Protein AF-A0A7V0XUC2-F1 (afdb_monomer_lite)

Sequence (356 aa):
MPTNFHQAAPHEAPPGSNITNFLKTILLMKRNFVLTLLTFFLLLPTSTLAWDDCPFGLIDDPYPGECNRYIDTDQDGICDRSQSAPEDRVATVSDSTIESTDLPAETTDLDPKIVIPDSHTHKDEDEHEHGHAFELNGQQLKQLTIGELAQYWGDIPVECLIHHLQEATGHTDLTTTTSLQTLHDISDLKPSVIKDIAQAIYEEKNGLENANESQAISSPIQTVKPELPTVPDRPKFMNNYNFLTLSLISAVVFLLSKILVYSKTIKPITEKRSWNVLLLVSFAVSAITGLLLGMQRDDVLINKLPANFLWLHAEFSILMAYIGIYHTFWHWKYFACLIKPKNKRNNKANNECQTK

pLDDT: mean 70.35, std 18.82, range [31.5, 95.0]

Structure (mmCIF, N/CA/C/O backbone):
data_AF-A0A7V0XUC2-F1
#
_entry.id   AF-A0A7V0XUC2-F1
#
loop_
_atom_site.group_PDB
_atom_site.id
_atom_site.type_symbol
_atom_site.label_atom_id
_atom_site.label_alt_id
_atom_site.label_comp_id
_atom_site.label_asym_id
_atom_site.label_entity_id
_atom_site.label_seq_id
_atom_site.pdbx_PDB_ins_code
_atom_site.Cartn_x
_atom_site.Cartn_y
_atom_site.Cartn_z
_atom_site.occupancy
_atom_site.B_iso_or_equiv
_atom_site.auth_seq_id
_atom_site.auth_comp_id
_atom_site.auth_asym_id
_atom_site.auth_atom_id
_atom_site.pdbx_PDB_model_num
ATOM 1 N N . MET A 1 1 ? -81.718 -24.891 -9.268 1.00 47.69 1 MET A N 1
ATOM 2 C CA . MET A 1 1 ? -81.400 -23.716 -8.427 1.00 47.69 1 MET A CA 1
ATOM 3 C C . MET A 1 1 ? -79.989 -23.908 -7.894 1.00 47.69 1 MET A C 1
ATOM 5 O O . MET A 1 1 ? -79.768 -24.951 -7.291 1.00 47.69 1 MET A O 1
ATOM 9 N N . PRO A 1 2 ? -79.027 -23.018 -8.185 1.00 55.78 2 PRO A N 1
ATOM 10 C CA . PRO A 1 2 ? -77.647 -23.213 -7.765 1.00 55.78 2 PRO A CA 1
ATOM 11 C C . PRO A 1 2 ? -77.421 -22.645 -6.358 1.00 55.78 2 PRO A C 1
ATOM 13 O O . PRO A 1 2 ? -77.876 -21.550 -6.033 1.00 55.78 2 PRO A O 1
ATOM 16 N N . THR A 1 3 ? -76.713 -23.401 -5.526 1.00 52.03 3 THR A N 1
ATOM 17 C CA . THR A 1 3 ? -76.202 -22.981 -4.218 1.00 52.03 3 THR A CA 1
ATOM 18 C C . THR A 1 3 ? -74.817 -22.363 -4.393 1.00 52.03 3 THR A C 1
ATOM 20 O O . THR A 1 3 ? -73.876 -23.047 -4.791 1.00 52.03 3 THR A O 1
ATOM 23 N N . ASN A 1 4 ? -74.709 -21.065 -4.107 1.00 52.31 4 ASN A N 1
ATOM 24 C CA . ASN A 1 4 ? -73.456 -20.312 -4.079 1.00 52.31 4 ASN A CA 1
ATOM 25 C C . ASN A 1 4 ? -72.590 -20.745 -2.885 1.00 52.31 4 ASN A C 1
ATOM 27 O O . ASN A 1 4 ? -72.997 -20.586 -1.735 1.00 52.31 4 ASN A O 1
ATOM 31 N N . PHE A 1 5 ? -71.381 -21.234 -3.162 1.00 53.91 5 PHE A N 1
ATOM 32 C CA . PHE A 1 5 ? -70.295 -21.334 -2.189 1.00 53.91 5 PHE A CA 1
ATOM 33 C C . PHE A 1 5 ? -69.541 -19.999 -2.160 1.00 53.91 5 PHE A C 1
ATOM 35 O O . PHE A 1 5 ? -68.944 -19.593 -3.155 1.00 53.91 5 PHE A O 1
ATOM 42 N N . HIS A 1 6 ? -69.568 -19.304 -1.022 1.00 54.75 6 HIS A N 1
ATOM 43 C CA . HIS A 1 6 ? -68.667 -18.184 -0.765 1.00 54.75 6 HIS A CA 1
ATOM 44 C C . HIS A 1 6 ? -67.295 -18.716 -0.338 1.00 54.75 6 HIS A C 1
ATOM 46 O O . HIS A 1 6 ? -67.143 -19.313 0.725 1.00 54.75 6 HIS A O 1
ATOM 52 N N . GLN A 1 7 ? -66.306 -18.487 -1.201 1.00 58.22 7 GLN A N 1
ATOM 53 C CA . GLN A 1 7 ? -64.887 -18.708 -0.955 1.00 58.22 7 GLN A CA 1
ATOM 54 C C . GLN A 1 7 ? -64.386 -17.650 0.046 1.00 58.22 7 GLN A C 1
ATOM 56 O O . GLN A 1 7 ? -64.402 -16.456 -0.252 1.00 58.22 7 GLN A O 1
ATOM 61 N N . ALA A 1 8 ? -63.949 -18.075 1.232 1.00 56.19 8 ALA A N 1
ATOM 62 C CA . ALA A 1 8 ? -63.252 -17.209 2.180 1.00 56.19 8 ALA A CA 1
ATOM 63 C C . ALA A 1 8 ? -61.828 -16.919 1.671 1.00 56.19 8 ALA A C 1
ATOM 65 O O . ALA A 1 8 ? -61.089 -17.840 1.319 1.00 56.19 8 ALA A O 1
ATOM 66 N N . ALA A 1 9 ? -61.459 -15.638 1.616 1.00 63.72 9 ALA A N 1
ATOM 67 C CA . ALA A 1 9 ? -60.125 -15.184 1.233 1.00 63.72 9 ALA A CA 1
ATOM 68 C C . ALA A 1 9 ? -59.067 -15.577 2.289 1.00 63.72 9 ALA A C 1
ATOM 70 O O . ALA A 1 9 ? -59.381 -15.608 3.483 1.00 63.72 9 ALA A O 1
ATOM 71 N N . PRO A 1 10 ? -57.815 -15.868 1.885 1.00 60.41 10 PRO A N 1
ATOM 72 C CA . PRO A 1 10 ? -56.759 -16.241 2.814 1.00 60.41 10 PRO A CA 1
ATOM 73 C C . PRO A 1 10 ? -56.238 -15.012 3.570 1.00 60.41 10 PRO A C 1
ATOM 75 O O . PRO A 1 10 ? -55.929 -13.977 2.985 1.00 60.41 10 PRO A O 1
ATOM 78 N N . HIS A 1 11 ? -56.138 -15.158 4.889 1.00 59.41 11 HIS A N 1
ATOM 79 C CA . HIS A 1 11 ? -55.553 -14.194 5.815 1.00 59.41 11 HIS A CA 1
ATOM 80 C C . HIS A 1 11 ? -54.082 -13.914 5.456 1.00 59.41 11 HIS A C 1
ATOM 82 O O . HIS A 1 11 ? -53.242 -14.813 5.524 1.00 59.41 11 HIS A O 1
ATOM 88 N N . GLU A 1 12 ? -53.764 -12.664 5.116 1.00 60.91 12 GLU A N 1
ATOM 89 C CA . GLU A 1 12 ? -52.387 -12.190 4.974 1.00 60.91 12 GLU A CA 1
ATOM 90 C C . GLU A 1 12 ? -51.651 -12.265 6.322 1.00 60.91 12 GLU A C 1
ATOM 92 O O . GLU A 1 12 ? -52.158 -11.845 7.367 1.00 60.91 12 GLU A O 1
ATOM 97 N N . ALA A 1 13 ? -50.447 -12.840 6.303 1.00 61.78 13 ALA A N 1
ATOM 98 C CA . ALA A 1 13 ? -49.592 -12.972 7.475 1.00 61.78 13 ALA A CA 1
ATOM 99 C C . ALA A 1 13 ? -48.981 -11.611 7.880 1.00 61.78 13 ALA A C 1
ATOM 101 O O . ALA A 1 13 ? -48.607 -10.821 7.012 1.00 61.78 13 ALA A O 1
ATOM 102 N N . PRO A 1 14 ? -48.826 -11.329 9.188 1.00 63.22 14 PRO A N 1
ATOM 103 C CA . PRO A 1 14 ? -48.389 -10.019 9.661 1.00 63.22 14 PRO A CA 1
ATOM 104 C C . PRO A 1 14 ? -46.889 -9.741 9.405 1.00 63.22 14 PRO A C 1
ATOM 106 O O . PRO A 1 14 ? -46.068 -10.664 9.433 1.00 63.22 14 PRO A O 1
ATOM 109 N N . PRO A 1 15 ? -46.492 -8.458 9.263 1.00 58.91 15 PRO A N 1
ATOM 110 C CA . PRO A 1 15 ? -45.149 -7.997 8.869 1.00 58.91 15 PRO A CA 1
ATOM 111 C C . PRO A 1 15 ? -44.072 -8.104 9.977 1.00 58.91 15 PRO A C 1
ATOM 113 O O . PRO A 1 15 ? -43.201 -7.247 10.111 1.00 58.91 15 PRO A O 1
ATOM 116 N N . GLY A 1 16 ? -44.105 -9.159 10.797 1.00 57.00 16 GLY A N 1
ATOM 117 C CA . GLY A 1 16 ? -43.178 -9.367 11.922 1.00 57.00 16 GLY A CA 1
ATOM 118 C C . GLY A 1 16 ? -41.880 -10.118 11.585 1.00 57.00 16 GLY A C 1
ATOM 119 O O . GLY A 1 16 ? -40.980 -10.196 12.423 1.00 57.00 16 GLY A O 1
ATOM 120 N N . SER A 1 17 ? -41.745 -10.684 10.381 1.00 60.44 17 SER A N 1
ATOM 121 C CA . SER A 1 17 ? -40.636 -11.594 10.043 1.00 60.44 17 SER A CA 1
ATOM 122 C C . SER A 1 17 ? -39.285 -10.885 9.854 1.00 60.44 17 SER A C 1
ATOM 124 O O . SER A 1 17 ? -38.255 -11.415 10.276 1.00 60.44 17 SER A O 1
ATOM 126 N N . ASN A 1 18 ? -39.265 -9.655 9.328 1.00 63.34 18 ASN A N 1
ATOM 127 C CA . ASN A 1 18 ? -38.019 -8.926 9.046 1.00 63.34 18 ASN A CA 1
ATOM 128 C C . ASN A 1 18 ? -37.246 -8.507 10.309 1.00 63.34 18 ASN A C 1
ATOM 130 O O . ASN A 1 18 ? -36.016 -8.550 10.329 1.00 63.34 18 ASN A O 1
ATOM 134 N N . ILE A 1 19 ? -37.945 -8.175 11.397 1.00 71.62 19 ILE A N 1
ATOM 135 C CA . ILE A 1 19 ? -37.313 -7.702 12.641 1.00 71.62 19 ILE A CA 1
ATOM 136 C C . ILE A 1 19 ? -36.599 -8.853 13.366 1.00 71.62 19 ILE A C 1
ATOM 138 O O . ILE A 1 19 ? -35.504 -8.680 13.902 1.00 71.62 19 ILE A O 1
ATOM 142 N N . THR A 1 20 ? -37.182 -10.054 13.349 1.00 73.44 20 THR A N 1
ATOM 143 C CA . THR A 1 20 ? -36.592 -11.234 14.005 1.00 73.44 20 THR A CA 1
ATOM 144 C C . THR A 1 20 ? -35.343 -11.742 13.284 1.00 73.44 20 THR A C 1
ATOM 146 O O . THR A 1 20 ? -34.378 -12.140 13.942 1.00 73.44 20 THR A O 1
ATOM 149 N N . ASN A 1 21 ? -35.319 -11.655 11.950 1.00 71.31 21 ASN A N 1
ATOM 150 C CA . ASN A 1 21 ? -34.139 -11.959 11.147 1.00 71.31 21 ASN A CA 1
ATOM 151 C C . ASN A 1 21 ? -33.034 -10.930 11.400 1.00 71.31 21 ASN A C 1
ATOM 153 O O . ASN A 1 21 ? -31.914 -11.323 11.703 1.00 71.31 21 ASN A O 1
ATOM 157 N N . PHE A 1 22 ? -33.362 -9.635 11.422 1.00 67.62 22 PHE A N 1
ATOM 158 C CA . PHE A 1 22 ? -32.413 -8.568 11.751 1.00 67.62 22 PHE A CA 1
ATOM 159 C C . PHE A 1 22 ? -31.795 -8.730 13.156 1.00 67.62 22 PHE A C 1
ATOM 161 O O . PHE A 1 22 ? -30.576 -8.653 13.319 1.00 67.62 22 PHE A O 1
ATOM 168 N N . LEU A 1 23 ? -32.607 -9.059 14.168 1.00 65.94 23 LEU A N 1
ATOM 169 C CA . LEU A 1 23 ? -32.141 -9.332 15.536 1.00 65.94 23 LEU A CA 1
ATOM 170 C C . LEU A 1 23 ? -31.263 -10.590 15.635 1.00 65.94 23 LEU A C 1
ATOM 172 O O . LEU A 1 23 ? -30.272 -10.585 16.370 1.00 65.94 23 LEU A O 1
ATOM 176 N N . LYS A 1 24 ? -31.580 -11.660 14.890 1.00 68.88 24 LYS A N 1
ATOM 177 C CA . LYS A 1 24 ? -30.725 -12.857 14.795 1.00 68.88 24 LYS A CA 1
ATOM 178 C C . LYS A 1 24 ? -29.380 -12.541 14.146 1.00 68.88 24 LYS A C 1
ATOM 180 O O . LYS A 1 24 ? -28.360 -13.005 14.653 1.00 68.88 24 LYS A O 1
ATOM 185 N N . THR A 1 25 ? -29.355 -11.729 13.090 1.00 64.06 25 THR A N 1
ATOM 186 C CA . THR A 1 25 ? -28.111 -11.297 12.434 1.00 64.06 25 THR A CA 1
ATOM 187 C C . THR A 1 25 ? -27.241 -10.481 13.391 1.00 64.06 25 THR A C 1
ATOM 189 O O . THR A 1 25 ? -26.048 -10.749 13.514 1.00 64.06 25 THR A O 1
ATOM 192 N N . ILE A 1 26 ? -27.841 -9.575 14.170 1.00 58.56 26 ILE A N 1
ATOM 193 C CA . ILE A 1 26 ? -27.143 -8.800 15.210 1.00 58.56 26 ILE A CA 1
ATOM 194 C C . ILE A 1 26 ? -26.585 -9.710 16.324 1.00 58.56 26 ILE A C 1
ATOM 196 O O . ILE A 1 26 ? -25.455 -9.528 16.783 1.00 58.56 26 ILE A O 1
ATOM 200 N N . LEU A 1 27 ? -27.339 -10.729 16.751 1.00 59.09 27 LEU A N 1
ATOM 201 C CA . LEU A 1 27 ? -26.892 -11.704 17.756 1.00 59.09 27 LEU A CA 1
ATOM 202 C C . LEU A 1 27 ? -25.762 -12.615 17.250 1.00 59.09 27 LEU A C 1
ATOM 204 O O . LEU A 1 27 ? -24.851 -12.938 18.016 1.00 59.09 27 LEU A O 1
ATOM 208 N N . LEU A 1 28 ? -25.784 -12.998 15.971 1.00 59.34 28 LEU A N 1
ATOM 209 C CA . LEU A 1 28 ? -24.703 -13.750 15.325 1.00 59.34 28 LEU A CA 1
ATOM 210 C C . LEU A 1 28 ? -23.443 -12.888 15.153 1.00 59.34 28 LEU A C 1
ATOM 212 O O . LEU A 1 28 ? -22.343 -13.352 15.470 1.00 59.34 28 LEU A O 1
ATOM 216 N N . MET A 1 29 ? -23.604 -11.612 14.779 1.00 59.84 29 MET A N 1
ATOM 217 C CA . MET A 1 29 ? -22.518 -10.625 14.738 1.00 59.84 29 MET A CA 1
ATOM 218 C C . MET A 1 29 ? -21.859 -10.439 16.107 1.00 59.84 29 MET A C 1
ATOM 220 O O . MET A 1 29 ? -20.648 -10.292 16.178 1.00 59.84 29 MET A O 1
ATOM 224 N N . LYS A 1 30 ? -22.597 -10.522 17.220 1.00 62.75 30 LYS A N 1
ATOM 225 C CA . LYS A 1 30 ? -22.015 -10.414 18.571 1.00 62.75 30 LYS A CA 1
ATOM 226 C C . LYS A 1 30 ? -21.029 -11.542 18.903 1.00 62.75 30 LYS A C 1
ATOM 228 O O . LYS A 1 30 ? -20.051 -11.299 19.609 1.00 62.75 30 LYS A O 1
ATOM 233 N N . ARG A 1 31 ? -21.289 -12.769 18.434 1.00 64.06 31 ARG A N 1
ATOM 234 C CA . ARG A 1 31 ? -20.438 -13.942 18.714 1.00 64.06 31 ARG A CA 1
ATOM 235 C C . ARG A 1 31 ? -19.218 -14.002 17.796 1.00 64.06 31 ARG A C 1
ATOM 237 O O . ARG A 1 31 ? -18.149 -14.396 18.250 1.00 64.06 31 ARG A O 1
ATOM 244 N N . ASN A 1 32 ? -19.371 -13.544 16.554 1.00 67.00 32 ASN A N 1
ATOM 245 C CA . ASN A 1 32 ? -18.355 -13.668 15.510 1.00 67.00 32 ASN A CA 1
ATOM 246 C C . ASN A 1 32 ? -17.824 -12.315 15.009 1.00 67.00 32 ASN A C 1
ATOM 248 O O . ASN A 1 32 ? -17.199 -12.282 13.962 1.00 67.00 32 ASN A O 1
ATOM 252 N N . PHE A 1 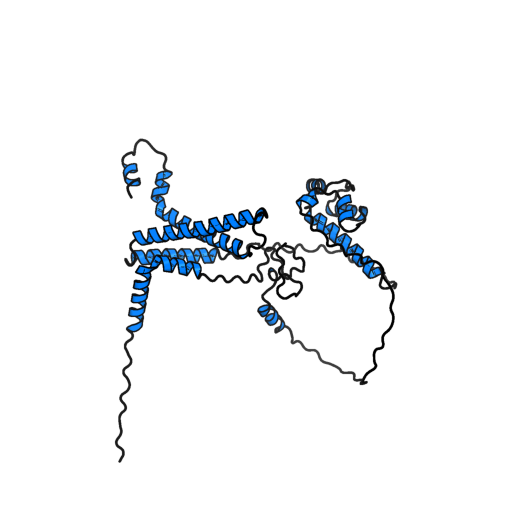33 ? -18.017 -11.216 15.747 1.00 71.56 33 PHE A N 1
ATOM 253 C CA . PHE A 1 33 ? -17.693 -9.846 15.311 1.00 71.56 33 PHE A CA 1
ATOM 254 C C . PHE A 1 33 ? -16.298 -9.700 14.686 1.00 71.56 33 PHE A C 1
ATOM 256 O O . PHE A 1 33 ? -16.148 -9.098 13.628 1.00 71.56 33 PHE A O 1
ATOM 263 N N . VAL A 1 34 ? -15.288 -10.304 15.321 1.00 67.19 34 VAL A N 1
ATOM 264 C CA . VAL A 1 34 ? -13.898 -10.314 14.835 1.00 67.19 34 VAL A CA 1
ATOM 265 C C . VAL A 1 34 ? -13.785 -11.041 13.497 1.00 67.19 34 VAL A C 1
ATOM 267 O O . VAL A 1 34 ? -13.147 -10.544 12.577 1.00 67.19 34 VAL A O 1
ATOM 270 N N . LEU A 1 35 ? -14.428 -12.205 13.383 1.00 65.81 35 LEU A N 1
ATOM 271 C CA . LEU A 1 35 ? -14.426 -13.009 12.168 1.00 65.81 35 LEU A CA 1
ATOM 272 C C . LEU A 1 35 ? -15.196 -12.302 11.049 1.00 65.81 35 LEU A C 1
ATOM 274 O O . LEU A 1 35 ? -14.733 -12.304 9.923 1.00 65.81 35 LEU A O 1
ATOM 278 N N . THR A 1 36 ? -16.312 -11.638 11.362 1.00 71.38 36 THR A N 1
ATOM 279 C CA . THR A 1 36 ? -17.112 -10.874 10.396 1.00 71.38 36 THR A CA 1
ATOM 280 C C . THR A 1 36 ? -16.352 -9.667 9.845 1.00 71.38 36 THR A C 1
ATOM 282 O O . THR A 1 36 ? -16.398 -9.431 8.642 1.00 71.38 36 THR A O 1
ATOM 285 N N . LEU A 1 37 ? -15.618 -8.930 10.690 1.00 70.44 37 LEU A N 1
ATOM 286 C CA . LEU A 1 37 ? -14.731 -7.850 10.241 1.00 70.44 37 LEU A CA 1
ATOM 287 C C . LEU A 1 37 ? -13.611 -8.380 9.343 1.00 70.44 37 LEU A C 1
ATOM 289 O O . LEU A 1 37 ? -13.363 -7.817 8.283 1.00 70.44 37 LEU A O 1
ATOM 293 N N . LEU A 1 38 ? -12.974 -9.482 9.745 1.00 68.50 38 LEU A N 1
ATOM 294 C CA . LEU A 1 38 ? -11.908 -10.113 8.972 1.00 68.50 38 LEU A CA 1
ATOM 295 C C . LEU A 1 38 ? -12.412 -10.598 7.603 1.00 68.50 38 LEU A C 1
ATOM 297 O O . LEU A 1 38 ? -11.781 -10.330 6.588 1.00 68.50 38 LEU A O 1
ATOM 301 N N . THR A 1 39 ? -13.568 -11.266 7.556 1.00 66.25 39 THR A N 1
ATOM 302 C CA . THR A 1 39 ? -14.164 -11.736 6.299 1.00 66.25 39 THR A CA 1
ATOM 303 C C . THR A 1 39 ? -14.640 -10.584 5.426 1.00 66.25 39 THR A C 1
ATOM 305 O O . THR A 1 39 ? -14.486 -10.662 4.220 1.00 66.25 39 THR A O 1
ATOM 308 N N . PHE A 1 40 ? -15.182 -9.506 6.003 1.00 71.00 40 PHE A N 1
ATOM 309 C CA . PHE A 1 40 ? -15.593 -8.325 5.237 1.00 71.00 40 PHE A CA 1
ATOM 310 C C . PHE A 1 40 ? -14.400 -7.661 4.540 1.00 71.00 40 PHE A C 1
ATOM 312 O O . PHE A 1 40 ? -14.518 -7.269 3.388 1.00 71.00 40 PHE A O 1
ATOM 319 N N . PHE A 1 41 ? -13.242 -7.605 5.205 1.00 65.38 41 PHE A N 1
ATOM 320 C CA . PHE A 1 41 ? -12.002 -7.106 4.606 1.00 65.38 41 PHE A CA 1
ATOM 321 C C . PHE A 1 41 ? -11.415 -8.041 3.540 1.00 65.38 41 PHE A C 1
ATOM 323 O O . PHE A 1 41 ? -10.873 -7.556 2.558 1.00 65.38 41 PHE A O 1
ATOM 330 N N . LEU A 1 42 ? -11.545 -9.362 3.704 1.00 64.56 42 LEU A N 1
ATOM 331 C CA . LEU A 1 42 ? -11.096 -10.353 2.712 1.00 64.56 42 LEU A CA 1
ATOM 332 C C . LEU A 1 42 ? -12.038 -10.484 1.502 1.00 64.56 42 LEU A C 1
ATOM 334 O O . LEU A 1 42 ? -11.636 -11.025 0.479 1.00 64.56 42 LEU A O 1
ATOM 338 N N . LEU A 1 43 ? -13.287 -10.032 1.637 1.00 60.28 43 LEU A N 1
ATOM 339 C CA . LEU A 1 43 ? -14.315 -10.042 0.592 1.00 60.28 43 LEU A CA 1
ATOM 340 C C . LEU A 1 43 ? -14.454 -8.687 -0.114 1.00 60.28 43 LEU A C 1
ATOM 342 O O . LEU A 1 43 ? -15.367 -8.527 -0.927 1.00 60.28 43 LEU A O 1
ATOM 346 N N . LEU A 1 44 ? -13.593 -7.707 0.192 1.00 60.09 44 LEU A N 1
ATOM 347 C CA . LEU A 1 44 ? -13.490 -6.517 -0.648 1.00 60.09 44 LEU A CA 1
ATOM 348 C C . LEU A 1 44 ? -13.138 -6.987 -2.067 1.00 60.09 44 LEU A C 1
ATOM 350 O O . LEU A 1 44 ? -12.259 -7.839 -2.211 1.00 60.09 44 LEU A O 1
ATOM 354 N N . PRO A 1 45 ? -13.867 -6.524 -3.097 1.00 51.06 45 PRO A N 1
ATOM 355 C CA . PRO A 1 45 ? -13.713 -7.045 -4.444 1.00 51.06 45 PRO A CA 1
ATOM 356 C C . PRO A 1 45 ? -12.265 -6.865 -4.904 1.00 51.06 45 PRO A C 1
ATOM 358 O O . PRO A 1 45 ? -11.794 -5.747 -5.088 1.00 51.06 45 PRO A O 1
ATOM 361 N N . THR A 1 46 ? -11.575 -7.985 -5.118 1.00 53.16 46 THR A N 1
ATOM 362 C CA . THR A 1 46 ? -10.296 -8.065 -5.833 1.00 53.16 46 THR A CA 1
ATOM 363 C C . THR A 1 46 ? -10.565 -7.917 -7.331 1.00 53.16 46 THR A C 1
ATOM 365 O O . THR A 1 46 ? -10.276 -8.810 -8.124 1.00 53.16 46 THR A O 1
ATOM 368 N N . SER A 1 47 ? -11.250 -6.851 -7.733 1.00 47.88 47 SER A N 1
ATOM 369 C CA . SER A 1 47 ? -11.522 -6.574 -9.138 1.00 47.88 47 SER A CA 1
ATOM 370 C C . SER A 1 47 ? -10.396 -5.708 -9.676 1.00 47.88 47 SER A C 1
ATOM 372 O O . SER A 1 47 ? -10.515 -4.488 -9.715 1.00 47.88 47 SER A O 1
ATOM 374 N N . THR A 1 48 ? -9.295 -6.349 -10.055 1.00 47.34 48 THR A N 1
ATOM 375 C CA . THR A 1 48 ? -8.309 -5.753 -10.959 1.00 47.34 48 THR A CA 1
ATOM 376 C C . THR A 1 48 ? -7.917 -6.814 -11.980 1.00 47.34 48 THR A C 1
ATOM 378 O O . THR A 1 48 ? -6.934 -7.536 -11.810 1.00 47.34 48 THR A O 1
ATOM 381 N N . LEU A 1 49 ? -8.728 -6.950 -13.026 1.00 50.09 49 LEU A N 1
ATOM 382 C CA . LEU A 1 49 ? -8.176 -7.324 -14.321 1.00 50.09 49 LEU A CA 1
ATOM 383 C C . LEU A 1 49 ? -7.502 -6.042 -14.815 1.00 50.09 49 LEU A C 1
ATOM 385 O O . LEU A 1 49 ? -8.180 -5.031 -14.962 1.00 50.09 49 LEU A O 1
ATOM 389 N N . ALA A 1 50 ? -6.174 -6.046 -14.897 1.00 56.91 50 ALA A N 1
ATOM 390 C CA . ALA A 1 50 ? -5.377 -4.840 -15.120 1.00 56.91 50 ALA A CA 1
ATOM 391 C C . ALA A 1 50 ? -5.307 -4.490 -16.617 1.00 56.91 50 ALA A C 1
ATOM 393 O O . ALA A 1 50 ? -4.219 -4.496 -17.192 1.00 56.91 50 ALA A O 1
ATOM 394 N N . TRP A 1 51 ? -6.475 -4.246 -17.211 1.00 65.31 51 TRP A N 1
ATOM 395 C CA . TRP A 1 51 ? -6.654 -3.528 -18.475 1.00 65.31 51 TRP A CA 1
ATOM 396 C C . TRP A 1 51 ? -6.649 -2.023 -18.168 1.00 65.31 51 TRP A C 1
ATOM 398 O O . TRP A 1 51 ? -6.992 -1.637 -17.048 1.00 65.31 51 TRP A O 1
ATOM 408 N N . ASP A 1 52 ? -6.217 -1.186 -19.109 1.00 73.69 52 ASP A N 1
ATOM 409 C CA . ASP A 1 52 ? -6.103 0.278 -18.948 1.00 73.69 52 ASP A CA 1
ATOM 410 C C . ASP A 1 52 ? -5.263 0.743 -17.731 1.00 73.69 52 ASP A C 1
ATOM 412 O O . ASP A 1 52 ? -5.392 1.863 -17.234 1.00 73.69 52 ASP A O 1
ATOM 416 N N . ASP A 1 53 ? -4.368 -0.118 -17.242 1.00 75.19 53 ASP A N 1
ATOM 417 C CA . ASP A 1 53 ? -3.558 0.080 -16.034 1.00 75.19 53 ASP A CA 1
ATOM 418 C C . ASP A 1 53 ? -2.057 0.228 -16.355 1.00 75.19 53 ASP A C 1
ATOM 420 O O . ASP A 1 53 ? -1.182 -0.065 -15.518 1.00 75.19 53 ASP A O 1
ATOM 424 N N . CYS A 1 54 ? -1.739 0.659 -17.582 1.00 80.06 54 CYS A N 1
ATOM 425 C CA . CYS A 1 54 ? -0.372 0.854 -18.039 1.00 80.06 54 CYS A CA 1
ATOM 426 C C . CYS A 1 54 ? 0.333 1.798 -17.064 1.00 80.06 54 CYS A C 1
ATOM 428 O O . CYS A 1 54 ? -0.069 2.956 -16.916 1.00 80.06 54 CYS A O 1
ATOM 430 N N . PRO A 1 55 ? 1.407 1.340 -16.392 1.00 68.12 55 PRO A N 1
ATOM 431 C CA . PRO A 1 55 ? 2.085 2.166 -15.416 1.00 68.12 55 PRO A CA 1
ATOM 432 C C . PRO A 1 55 ? 2.673 3.404 -16.068 1.00 68.12 55 PRO A C 1
ATOM 434 O O . PRO A 1 55 ? 2.906 4.340 -15.330 1.00 68.12 55 PRO A O 1
ATOM 437 N N . PHE A 1 56 ? 2.893 3.408 -17.389 1.00 76.62 56 PHE A N 1
ATOM 438 C CA . PHE A 1 56 ? 3.407 4.544 -18.144 1.00 76.62 56 PHE A CA 1
ATOM 439 C C . PHE A 1 56 ? 2.321 5.460 -18.728 1.00 76.62 56 PHE A C 1
ATOM 441 O O . PHE A 1 56 ? 2.642 6.502 -19.295 1.00 76.62 56 PHE A O 1
ATOM 448 N N . GLY A 1 57 ? 1.042 5.103 -18.558 1.00 76.00 57 GLY A N 1
ATOM 449 C CA . GLY A 1 57 ? -0.086 5.824 -19.152 1.00 76.00 57 GLY A CA 1
ATOM 450 C C . GLY A 1 57 ? -0.107 5.770 -20.681 1.00 76.00 57 GLY A C 1
ATOM 451 O O . GLY A 1 57 ? -0.692 6.650 -21.305 1.00 76.00 57 GLY A O 1
ATOM 452 N N . LEU A 1 58 ? 0.570 4.783 -21.268 1.00 81.69 58 LEU A N 1
ATOM 453 C CA . LEU A 1 58 ? 0.587 4.550 -22.707 1.00 81.69 58 LEU A CA 1
ATOM 454 C C . LEU A 1 58 ? -0.705 3.853 -23.117 1.00 81.69 58 LEU A C 1
ATOM 456 O O . LEU A 1 58 ? -1.205 3.004 -22.376 1.00 81.69 58 LEU A O 1
ATOM 460 N N . ILE A 1 59 ? -1.207 4.231 -24.287 1.00 87.25 59 ILE A N 1
ATOM 461 C CA . ILE A 1 59 ? -2.339 3.600 -24.958 1.00 87.25 59 ILE A CA 1
ATOM 462 C C . ILE A 1 59 ? -1.762 2.866 -26.159 1.00 87.25 59 ILE A C 1
ATOM 464 O O . ILE A 1 59 ? -0.938 3.441 -26.869 1.00 87.25 59 ILE A O 1
ATOM 468 N N . ASP A 1 60 ? -2.185 1.623 -26.343 1.00 89.19 60 ASP A N 1
ATOM 469 C CA . ASP A 1 60 ? -1.719 0.745 -27.410 1.00 89.19 60 ASP A CA 1
ATOM 470 C C . ASP A 1 60 ? -0.179 0.626 -27.505 1.00 89.19 60 ASP A C 1
ATOM 472 O O . ASP A 1 60 ? 0.410 0.809 -28.566 1.00 89.19 60 ASP A O 1
ATOM 476 N N . ASP A 1 61 ? 0.483 0.342 -26.377 1.00 89.25 61 ASP A N 1
ATOM 477 C CA . ASP A 1 61 ? 1.939 0.165 -26.255 1.00 89.25 61 ASP A CA 1
ATOM 478 C C . ASP A 1 61 ? 2.391 -1.104 -27.012 1.00 89.25 61 ASP A C 1
ATOM 480 O O . ASP A 1 61 ? 2.105 -2.218 -26.546 1.00 89.25 61 ASP A O 1
ATOM 484 N N . PRO A 1 62 ? 3.047 -0.975 -28.182 1.00 89.62 62 PRO A N 1
ATOM 485 C CA . PRO A 1 62 ? 3.374 -2.111 -29.034 1.00 89.62 62 PRO A CA 1
ATOM 486 C C . PRO A 1 62 ? 4.532 -2.924 -28.458 1.00 89.62 62 PRO A C 1
ATOM 488 O O . PRO A 1 62 ? 5.352 -2.410 -27.699 1.00 89.62 62 PRO A O 1
ATOM 491 N N . TYR A 1 63 ? 4.643 -4.196 -28.848 1.00 77.50 63 TYR A N 1
ATOM 492 C CA . TYR A 1 63 ? 5.800 -5.028 -28.500 1.00 77.50 63 TYR A CA 1
ATOM 493 C C . TYR A 1 63 ? 7.128 -4.310 -28.831 1.00 77.50 63 TYR A C 1
ATOM 495 O O . TYR A 1 63 ? 7.266 -3.790 -29.941 1.00 77.50 63 TYR A O 1
ATOM 503 N N . PRO A 1 64 ? 8.135 -4.303 -27.932 1.00 82.31 64 PRO A N 1
ATOM 504 C CA . PRO A 1 64 ? 8.248 -5.057 -26.673 1.00 82.31 64 PRO A CA 1
ATOM 505 C C . PRO A 1 64 ? 7.654 -4.361 -25.434 1.00 82.31 64 PRO A C 1
ATOM 507 O O . PRO A 1 64 ? 7.838 -4.848 -24.318 1.00 82.31 64 PRO A O 1
ATOM 510 N N . GLY A 1 65 ? 6.958 -3.242 -25.619 1.00 77.44 65 GLY A N 1
ATOM 511 C CA . GLY A 1 65 ? 6.469 -2.355 -24.574 1.00 77.44 65 GLY A CA 1
ATOM 512 C C . GLY A 1 65 ? 7.559 -1.450 -24.001 1.00 77.44 65 GLY A C 1
ATOM 513 O O . GLY A 1 65 ? 8.722 -1.833 -23.874 1.00 77.44 65 GLY A O 1
ATOM 514 N N . GLU A 1 66 ? 7.174 -0.259 -23.550 1.00 79.75 66 GLU A N 1
ATOM 515 C CA . GLU A 1 66 ? 8.075 0.687 -22.860 1.00 79.75 66 GLU A CA 1
ATOM 516 C C . GLU A 1 66 ? 8.480 0.215 -21.451 1.00 79.75 66 GLU A C 1
ATOM 518 O O . GLU A 1 66 ? 9.281 0.837 -20.744 1.00 79.75 66 GLU A O 1
ATOM 523 N N . CYS A 1 67 ? 7.900 -0.896 -20.993 1.00 75.56 67 CYS A N 1
ATOM 524 C CA . CYS A 1 67 ? 8.207 -1.484 -19.706 1.00 75.56 67 CYS A CA 1
ATOM 525 C C . CYS A 1 67 ? 8.417 -2.987 -19.790 1.00 75.56 67 CYS A C 1
ATOM 527 O O . CYS A 1 67 ? 7.723 -3.688 -20.515 1.00 75.56 67 CYS A O 1
ATOM 529 N N . ASN A 1 68 ? 9.272 -3.512 -18.909 1.00 74.06 68 ASN A N 1
ATOM 530 C CA . ASN A 1 68 ? 9.555 -4.949 -18.781 1.00 74.06 68 ASN A CA 1
ATOM 531 C C . ASN A 1 68 ? 8.362 -5.758 -18.210 1.00 74.06 68 ASN A C 1
ATOM 533 O O . ASN A 1 68 ? 8.551 -6.758 -17.517 1.00 74.06 68 ASN A O 1
ATOM 537 N N . ARG A 1 69 ? 7.128 -5.279 -18.387 1.00 74.38 69 ARG A N 1
ATOM 538 C CA . ARG A 1 69 ? 5.874 -5.916 -17.968 1.00 74.38 69 ARG A CA 1
ATOM 539 C C . ARG A 1 69 ? 4.902 -6.060 -19.139 1.00 74.38 69 ARG A C 1
ATOM 541 O O . ARG A 1 69 ? 3.695 -6.069 -18.897 1.00 74.38 69 ARG A O 1
ATOM 548 N N . TYR A 1 70 ? 5.421 -6.135 -20.361 1.00 81.88 70 TYR A N 1
ATOM 549 C CA . TYR A 1 70 ? 4.631 -6.453 -21.539 1.00 81.88 70 TYR A CA 1
ATOM 550 C C . TYR A 1 70 ? 3.948 -7.812 -21.359 1.00 81.88 70 TYR A C 1
ATOM 552 O O . TYR A 1 70 ? 4.586 -8.809 -21.009 1.00 81.88 70 TYR A O 1
ATOM 560 N N . ILE A 1 71 ? 2.633 -7.815 -21.527 1.00 81.94 71 ILE A N 1
ATOM 561 C CA . ILE A 1 71 ? 1.773 -8.994 -21.507 1.00 81.94 71 ILE A CA 1
ATOM 562 C C . ILE A 1 71 ? 0.791 -8.767 -22.648 1.00 81.94 71 ILE A C 1
ATOM 564 O O . ILE A 1 71 ? 0.174 -7.710 -22.682 1.00 81.94 71 ILE A O 1
ATOM 568 N N . ASP A 1 72 ? 0.697 -9.728 -23.552 1.00 86.50 72 ASP A N 1
ATOM 569 C CA . ASP A 1 72 ? -0.198 -9.720 -24.708 1.00 86.50 72 ASP A CA 1
ATOM 570 C C . ASP A 1 72 ? -0.935 -11.064 -24.689 1.00 86.50 72 ASP A C 1
ATOM 572 O O . ASP A 1 72 ? -0.394 -12.109 -25.075 1.00 86.50 72 ASP A O 1
ATOM 576 N N . THR A 1 73 ? -2.105 -11.075 -24.046 1.00 82.88 73 THR A N 1
ATOM 577 C CA . THR A 1 73 ? -2.864 -12.306 -23.783 1.00 82.88 73 THR A CA 1
ATOM 578 C C . THR A 1 73 ? -3.598 -12.776 -25.034 1.00 82.88 73 THR A C 1
ATOM 580 O O . THR A 1 73 ? -3.808 -13.983 -25.203 1.00 82.88 73 THR A O 1
ATOM 583 N N . ASP A 1 74 ? -3.989 -11.854 -25.908 1.00 83.94 74 ASP A N 1
ATOM 584 C CA . ASP A 1 74 ? -4.763 -12.116 -27.119 1.00 83.94 74 ASP A CA 1
ATOM 585 C C . ASP A 1 74 ? -3.966 -12.024 -28.429 1.00 83.94 74 ASP A C 1
ATOM 587 O O . ASP A 1 74 ? -4.521 -12.317 -29.489 1.00 83.94 74 ASP A O 1
ATOM 591 N N . GLN A 1 75 ? -2.653 -11.801 -28.335 1.00 87.31 75 GLN A N 1
ATOM 592 C CA . GLN A 1 75 ? -1.667 -11.849 -29.421 1.00 87.31 75 GLN A CA 1
ATOM 593 C C . GLN A 1 75 ? -1.903 -10.795 -30.506 1.00 87.31 75 GLN A C 1
ATOM 595 O O . GLN A 1 75 ? -1.668 -11.060 -31.689 1.00 87.31 75 GLN A O 1
ATOM 600 N N . ASP A 1 76 ? -2.389 -9.614 -30.122 1.00 88.19 76 ASP A N 1
ATOM 601 C CA . ASP A 1 76 ? -2.626 -8.508 -31.054 1.00 88.19 76 ASP A CA 1
ATOM 602 C C . ASP A 1 76 ? -1.381 -7.621 -31.267 1.00 88.19 76 ASP A C 1
ATOM 604 O O . ASP A 1 76 ? -1.400 -6.708 -32.097 1.00 88.19 76 ASP A O 1
ATOM 608 N N . GLY A 1 77 ? -0.270 -7.936 -30.590 1.00 86.62 77 GLY A N 1
ATOM 609 C CA . GLY A 1 77 ? 0.989 -7.201 -30.678 1.00 86.62 77 GLY A CA 1
ATOM 610 C C . GLY A 1 77 ? 1.039 -5.974 -29.772 1.00 86.62 77 GLY A C 1
ATOM 611 O O . GLY A 1 77 ? 2.046 -5.257 -29.778 1.00 86.62 77 GLY A O 1
ATOM 612 N N . ILE A 1 78 ? 0.018 -5.759 -28.942 1.00 89.69 78 ILE A N 1
ATOM 613 C CA . ILE A 1 78 ? -0.116 -4.631 -28.032 1.00 89.69 78 ILE A CA 1
ATOM 614 C C . ILE A 1 78 ? -0.154 -5.124 -26.579 1.00 89.69 78 ILE A C 1
ATOM 616 O O . ILE A 1 78 ? -0.610 -6.212 -26.254 1.00 89.69 78 ILE A O 1
ATOM 620 N N . CYS A 1 79 ? 0.385 -4.328 -25.660 1.00 90.19 79 CYS A N 1
ATOM 621 C CA . CYS A 1 79 ? 0.356 -4.658 -24.242 1.00 90.19 79 CYS A CA 1
ATOM 622 C C . CYS A 1 79 ? -1.080 -4.571 -23.693 1.00 90.19 79 CYS A C 1
ATOM 624 O O . CYS A 1 79 ? -1.648 -3.475 -23.654 1.00 90.19 79 CYS A O 1
ATOM 626 N N . ASP A 1 80 ? -1.603 -5.660 -23.118 1.00 88.25 80 ASP A N 1
ATOM 627 C CA . ASP A 1 80 ? -2.919 -5.754 -22.456 1.00 88.25 80 ASP A CA 1
ATOM 628 C C . ASP A 1 80 ? -3.158 -4.601 -21.468 1.00 88.25 80 ASP A C 1
ATOM 630 O O . ASP A 1 80 ? -4.270 -4.126 -21.256 1.00 88.25 80 ASP A O 1
ATOM 634 N N . ARG A 1 81 ? -2.090 -4.127 -20.817 1.00 84.75 81 ARG A N 1
ATOM 635 C CA . ARG A 1 81 ? -2.177 -3.078 -19.790 1.00 84.75 81 ARG A CA 1
ATOM 636 C C . ARG A 1 81 ? -2.416 -1.694 -20.393 1.00 84.75 81 ARG A C 1
ATOM 638 O O . ARG A 1 81 ? -2.831 -0.797 -19.671 1.00 84.75 81 ARG A O 1
ATOM 645 N N . SER A 1 82 ? -2.100 -1.507 -21.670 1.00 89.75 82 SER A N 1
ATOM 646 C CA . SER A 1 82 ? -2.288 -0.261 -22.426 1.00 89.75 82 SER A CA 1
ATOM 647 C C . SER A 1 82 ? -3.601 -0.222 -23.208 1.00 89.75 82 SER A C 1
ATOM 649 O O . SER A 1 82 ? -3.865 0.750 -23.912 1.00 89.75 82 SER A O 1
ATOM 651 N N . GLN A 1 83 ? -4.409 -1.273 -23.080 1.00 86.81 83 GLN A N 1
ATOM 652 C CA . GLN A 1 83 ? -5.662 -1.436 -23.792 1.00 86.81 83 GLN A CA 1
ATOM 653 C C . GLN A 1 83 ? -6.827 -1.669 -22.841 1.00 86.81 83 GLN A C 1
ATOM 655 O O . GLN A 1 83 ? -6.666 -2.188 -21.733 1.00 86.81 83 GLN A O 1
ATOM 660 N N . SER A 1 84 ? -8.019 -1.364 -23.347 1.00 84.94 84 SER A N 1
ATOM 661 C CA . SER A 1 84 ? -9.275 -1.808 -22.752 1.00 84.94 84 SER A CA 1
ATOM 662 C C . SER A 1 84 ? -9.473 -3.301 -22.992 1.00 84.94 84 SER A C 1
ATOM 664 O O . SER A 1 84 ? -8.886 -3.877 -23.912 1.00 84.94 84 SER A O 1
ATOM 666 N N . ALA A 1 85 ? -10.301 -3.936 -22.161 1.00 80.19 85 ALA A N 1
ATOM 667 C CA . ALA A 1 85 ? -10.567 -5.363 -22.271 1.00 80.19 85 ALA A CA 1
ATOM 668 C C . ALA A 1 85 ? -11.127 -5.729 -23.665 1.00 80.19 85 ALA A C 1
ATOM 670 O O . ALA A 1 85 ? -11.867 -4.932 -24.253 1.00 80.19 85 ALA A O 1
ATOM 671 N N . PRO A 1 86 ? -10.828 -6.929 -24.202 1.00 80.81 86 PRO A N 1
ATOM 672 C CA . PRO A 1 86 ? -11.239 -7.333 -25.545 1.00 80.81 86 PRO A CA 1
ATOM 673 C C . PRO A 1 86 ? -12.741 -7.187 -25.797 1.00 80.81 86 PRO A C 1
ATOM 675 O O . PRO A 1 86 ? -13.159 -6.779 -26.881 1.00 80.81 86 PRO A O 1
ATOM 678 N N . GLU A 1 87 ? -13.560 -7.464 -24.782 1.00 77.19 87 GLU A N 1
ATOM 679 C CA . GLU A 1 87 ? -15.011 -7.284 -24.813 1.00 77.19 87 GLU A CA 1
ATOM 680 C C . GLU A 1 87 ? -15.466 -5.828 -25.032 1.00 77.19 87 GLU A C 1
ATOM 682 O O . GLU A 1 87 ? -16.480 -5.604 -25.698 1.00 77.19 87 GLU A O 1
ATOM 687 N N . ASP A 1 88 ? -14.715 -4.845 -24.534 1.00 78.06 88 ASP A N 1
ATOM 688 C CA . ASP A 1 88 ? -15.056 -3.421 -24.616 1.00 78.06 88 ASP A CA 1
ATOM 689 C C . ASP A 1 88 ? -14.572 -2.790 -25.934 1.00 78.06 88 ASP A C 1
ATOM 691 O O . ASP A 1 88 ? -15.195 -1.860 -26.462 1.00 78.06 88 ASP A O 1
ATOM 695 N N . ARG A 1 89 ? -13.513 -3.344 -26.542 1.00 78.38 89 ARG A N 1
ATOM 696 C CA . ARG A 1 89 ? -12.989 -2.888 -27.844 1.00 78.38 89 ARG A CA 1
ATOM 697 C C . ARG A 1 89 ? -13.988 -3.110 -28.981 1.00 78.38 89 ARG A C 1
ATOM 699 O O . ARG A 1 89 ? -14.161 -2.244 -29.838 1.00 78.38 89 ARG A O 1
ATOM 706 N N . VAL A 1 90 ? -14.716 -4.229 -28.955 1.00 66.69 90 VAL A N 1
ATOM 707 C CA . VAL A 1 90 ? -15.717 -4.578 -29.983 1.00 66.69 90 VAL A CA 1
ATOM 708 C C . VAL A 1 90 ? -16.934 -3.644 -29.941 1.00 66.69 90 VAL A C 1
ATOM 710 O O . VAL A 1 90 ? -17.524 -3.344 -30.981 1.00 66.69 90 VAL A O 1
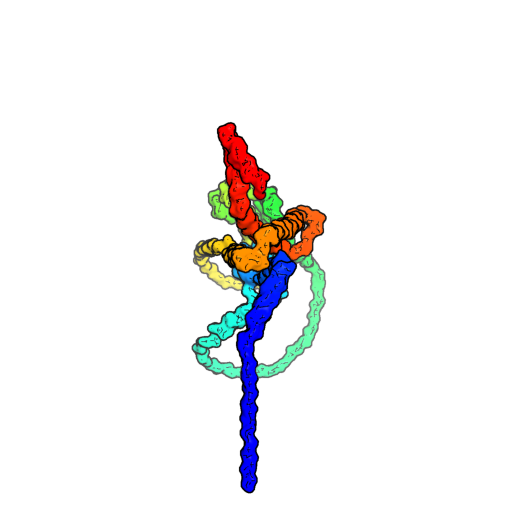ATOM 713 N N . ALA A 1 91 ? -17.294 -3.120 -28.765 1.00 59.72 91 ALA A N 1
ATOM 714 C CA . ALA A 1 91 ? -18.423 -2.200 -28.631 1.00 59.72 91 ALA A CA 1
ATOM 715 C C . ALA A 1 91 ? -18.183 -0.866 -29.366 1.00 59.72 91 ALA A C 1
ATOM 717 O O . ALA A 1 91 ? -19.119 -0.305 -29.937 1.00 59.72 91 ALA A O 1
ATOM 718 N N . THR A 1 92 ? -16.930 -0.408 -29.440 1.00 53.44 92 THR A N 1
ATOM 719 C CA . THR A 1 92 ? -16.556 0.887 -30.039 1.00 53.44 92 THR A CA 1
ATOM 720 C C . THR A 1 92 ? -16.597 0.882 -31.574 1.00 53.44 92 THR A C 1
ATOM 722 O O . THR A 1 92 ? -16.772 1.928 -32.195 1.00 53.44 92 THR A O 1
ATOM 725 N N . VAL A 1 93 ? -16.538 -0.291 -32.213 1.00 54.19 93 VAL A N 1
ATOM 726 C CA . VAL A 1 93 ? -16.619 -0.418 -33.684 1.00 54.19 93 VAL A CA 1
ATOM 727 C C . VAL A 1 93 ? -18.072 -0.344 -34.193 1.00 54.19 93 VAL A C 1
ATOM 729 O O . VAL A 1 93 ? -18.316 -0.151 -35.381 1.00 54.19 93 VAL A O 1
ATOM 732 N N . SER A 1 94 ? -19.065 -0.435 -33.302 1.00 44.66 94 SER A N 1
ATOM 733 C CA . SER A 1 94 ? -20.486 -0.501 -33.684 1.00 44.66 94 SER A CA 1
ATOM 734 C C . SER A 1 94 ? -21.152 0.863 -33.926 1.00 44.66 94 SER A C 1
ATOM 736 O O . SER A 1 94 ? -22.287 0.887 -34.397 1.00 44.66 94 SER A O 1
ATOM 738 N N . ASP A 1 95 ? -20.492 1.981 -33.597 1.00 44.94 95 ASP A N 1
ATOM 739 C CA . ASP A 1 95 ? -21.102 3.330 -33.592 1.00 44.94 95 ASP A CA 1
ATOM 740 C C . ASP A 1 95 ? -20.501 4.297 -34.635 1.00 44.94 95 ASP A C 1
ATOM 742 O O . ASP A 1 95 ? -20.813 5.484 -34.662 1.00 44.94 95 ASP A O 1
ATOM 746 N N . SER A 1 96 ? -19.650 3.807 -35.543 1.00 43.41 96 SER A N 1
ATOM 747 C CA . SER A 1 96 ? -19.018 4.628 -36.590 1.00 43.41 96 SER A CA 1
ATOM 748 C C . SER A 1 96 ? -19.119 4.012 -37.987 1.00 43.41 96 SER A C 1
ATOM 750 O O . SER A 1 96 ? -18.183 4.037 -38.782 1.00 43.41 96 SER A O 1
ATOM 752 N N . THR A 1 97 ? -20.283 3.471 -38.347 1.00 44.19 97 THR A N 1
ATOM 753 C CA . THR A 1 97 ? -20.580 3.149 -39.752 1.00 44.19 97 THR A CA 1
ATOM 754 C C . THR A 1 97 ? -22.044 3.408 -40.074 1.00 44.19 97 THR A C 1
ATOM 756 O O . THR A 1 97 ? -22.809 2.457 -40.103 1.00 44.19 97 THR A O 1
ATOM 759 N N . ILE A 1 98 ? -22.417 4.672 -40.335 1.00 43.38 98 ILE A N 1
ATOM 760 C CA . ILE A 1 98 ? -23.325 5.081 -41.430 1.00 43.38 98 ILE A CA 1
ATOM 761 C C . ILE A 1 98 ? -23.042 6.560 -41.773 1.00 43.38 98 ILE A C 1
ATOM 763 O O . ILE A 1 98 ? -23.582 7.455 -41.132 1.00 43.38 98 ILE A O 1
ATOM 767 N N . GLU A 1 99 ? -22.284 6.831 -42.837 1.00 38.59 99 GLU A N 1
ATOM 768 C CA . GLU A 1 99 ? -22.658 7.908 -43.763 1.00 38.59 99 GLU A CA 1
ATOM 769 C C . GLU A 1 99 ? -22.358 7.464 -45.196 1.00 38.59 99 GLU A C 1
ATOM 771 O O . GLU A 1 99 ? -21.245 7.093 -45.564 1.00 38.59 99 GLU A O 1
ATOM 776 N N . SER A 1 100 ? -23.441 7.403 -45.957 1.00 54.66 100 SER A N 1
ATOM 777 C CA . SER A 1 100 ? -23.575 6.884 -47.306 1.00 54.66 100 SER A CA 1
ATOM 778 C C . SER A 1 100 ? -22.918 7.792 -48.342 1.00 54.66 100 SER A C 1
ATOM 780 O O . SER A 1 100 ? -23.079 9.008 -48.277 1.00 54.66 100 SER A O 1
ATOM 782 N N . THR A 1 101 ? -22.351 7.227 -49.410 1.00 33.06 101 THR A N 1
ATOM 783 C CA . THR A 1 101 ? -22.558 7.800 -50.751 1.00 33.06 101 THR A CA 1
ATOM 784 C C . THR A 1 101 ? -22.523 6.715 -51.828 1.00 33.06 101 THR A C 1
ATOM 786 O O . THR A 1 101 ? -21.665 5.837 -51.840 1.00 33.06 101 THR A O 1
ATOM 789 N N . ASP A 1 102 ? -23.529 6.796 -52.690 1.00 43.50 102 ASP A N 1
ATOM 790 C CA . ASP A 1 102 ? -23.922 5.903 -53.773 1.00 43.50 102 ASP A CA 1
ATOM 791 C C . ASP A 1 102 ? -22.935 5.830 -54.965 1.00 43.50 102 ASP A C 1
ATOM 793 O O . ASP A 1 102 ? -22.448 6.865 -55.403 1.00 43.50 102 ASP A O 1
ATOM 797 N N . LEU A 1 103 ? -22.744 4.600 -55.495 1.00 47.66 103 LEU A N 1
ATOM 798 C CA . LEU A 1 103 ? -22.765 4.111 -56.909 1.00 47.66 103 LEU A CA 1
ATOM 799 C C . LEU A 1 103 ? -22.069 4.921 -58.054 1.00 47.66 103 LEU A C 1
ATOM 801 O O . LEU A 1 103 ? -22.054 6.144 -58.018 1.00 47.66 103 LEU A O 1
ATOM 805 N N . PRO A 1 104 ? -21.600 4.285 -59.167 1.00 47.72 104 PRO A N 1
ATOM 806 C CA . PRO A 1 104 ? -22.227 3.121 -59.799 1.00 47.72 104 PRO A CA 1
ATOM 807 C C . PRO A 1 104 ? -21.311 1.992 -60.306 1.00 47.72 104 PRO A C 1
ATOM 809 O O . PRO A 1 104 ? -20.092 2.083 -60.389 1.00 47.72 104 PRO A O 1
ATOM 812 N N . ALA A 1 105 ? -22.009 0.911 -60.646 1.00 35.97 105 ALA A N 1
ATOM 813 C CA . ALA A 1 105 ? -21.554 -0.352 -61.192 1.00 35.97 105 ALA A CA 1
ATOM 814 C C . ALA A 1 105 ? -20.831 -0.251 -62.545 1.00 35.97 105 ALA A C 1
ATOM 816 O O . ALA A 1 105 ? -21.292 0.445 -63.448 1.00 35.97 105 ALA A O 1
ATOM 817 N N . GLU A 1 106 ? -19.818 -1.099 -62.720 1.00 37.19 106 GLU A N 1
ATOM 818 C CA . GLU A 1 106 ? -19.445 -1.640 -64.024 1.00 37.19 106 GLU A CA 1
ATOM 819 C C . GLU A 1 106 ? -19.160 -3.140 -63.885 1.00 37.19 106 GLU A C 1
ATOM 821 O O . GLU A 1 106 ? -18.423 -3.599 -63.014 1.00 37.19 106 GLU A O 1
ATOM 826 N N . THR A 1 107 ? -19.863 -3.903 -64.712 1.00 42.03 107 THR A N 1
ATOM 827 C CA . THR A 1 107 ? -19.865 -5.360 -64.810 1.00 42.03 107 THR A CA 1
ATOM 828 C C . THR A 1 107 ? -18.819 -5.820 -65.814 1.00 42.03 107 THR A C 1
ATOM 830 O O . THR A 1 107 ? -18.866 -5.344 -66.943 1.00 42.03 107 THR A O 1
ATOM 833 N N . THR A 1 108 ? -18.029 -6.844 -65.493 1.00 35.12 108 THR A N 1
ATOM 834 C CA . THR A 1 108 ? -17.654 -7.884 -66.468 1.00 35.12 108 THR A CA 1
ATOM 835 C C . THR A 1 108 ? -17.269 -9.172 -65.749 1.00 35.12 108 THR A C 1
ATOM 837 O O . THR A 1 108 ? -16.316 -9.200 -64.973 1.00 35.12 108 THR A O 1
ATOM 840 N N . ASP A 1 109 ? -18.027 -10.222 -66.053 1.00 38.53 109 ASP A N 1
ATOM 841 C CA . ASP A 1 109 ? -17.704 -11.629 -65.835 1.00 38.53 109 ASP A CA 1
ATOM 842 C C . ASP A 1 109 ? -16.356 -12.008 -66.471 1.00 38.53 109 ASP A C 1
ATOM 844 O O . ASP A 1 109 ? -16.028 -11.513 -67.549 1.00 38.53 109 ASP A O 1
ATOM 848 N N . LEU A 1 110 ? -15.625 -12.946 -65.857 1.00 37.38 110 LEU A N 1
ATOM 849 C CA . LEU A 1 110 ? -15.240 -14.227 -66.470 1.00 37.38 110 LEU A CA 1
ATOM 850 C C . LEU A 1 110 ? -14.533 -15.133 -65.441 1.00 37.38 110 LEU A C 1
ATOM 852 O O . LEU A 1 110 ? -13.740 -14.700 -64.612 1.00 37.38 110 LEU A O 1
ATOM 856 N N . ASP A 1 111 ? -14.897 -16.405 -65.530 1.00 42.62 111 ASP A N 1
ATOM 857 C CA . ASP A 1 111 ? -14.692 -17.519 -64.600 1.00 42.62 111 ASP A CA 1
ATOM 858 C C . ASP A 1 111 ? -13.386 -18.312 -64.969 1.00 42.62 111 ASP A C 1
ATOM 860 O O . ASP A 1 111 ? -12.570 -17.800 -65.736 1.00 42.62 111 ASP A O 1
ATOM 864 N N . PRO A 1 112 ? -13.092 -19.535 -64.472 1.00 54.88 112 PRO A N 1
ATOM 865 C CA . PRO A 1 112 ? -11.998 -19.785 -63.530 1.00 54.88 112 PRO A CA 1
ATOM 866 C C . PRO A 1 112 ? -10.908 -20.772 -64.029 1.00 54.88 112 PRO A C 1
ATOM 868 O O . PRO A 1 112 ? -11.028 -21.388 -65.086 1.00 54.88 112 PRO A O 1
ATOM 871 N N . LYS A 1 113 ? -9.936 -21.044 -63.131 1.00 35.03 113 LYS A N 1
ATOM 872 C CA . LYS A 1 113 ? -9.097 -22.268 -63.020 1.00 35.03 113 LYS A CA 1
ATOM 873 C C . LYS A 1 113 ? -7.818 -22.316 -63.871 1.00 35.03 113 LYS A C 1
ATOM 875 O O . LYS A 1 113 ? -7.888 -22.130 -65.073 1.00 35.03 113 LYS A O 1
ATOM 880 N N . ILE A 1 114 ? -6.691 -22.675 -63.227 1.00 31.81 114 ILE A N 1
ATOM 881 C CA . ILE A 1 114 ? -5.546 -23.525 -63.674 1.00 31.81 114 ILE A CA 1
ATOM 882 C C . ILE A 1 114 ? -4.417 -23.331 -62.625 1.00 31.81 114 ILE A C 1
ATOM 884 O O . ILE A 1 114 ? -3.941 -22.222 -62.442 1.00 31.81 114 ILE A O 1
ATOM 888 N N . VAL A 1 115 ? -4.225 -24.262 -61.679 1.00 33.25 115 VAL A N 1
ATOM 889 C CA . VAL A 1 115 ? -3.293 -25.421 -61.689 1.00 33.25 115 VAL A CA 1
ATOM 890 C C . VAL A 1 115 ? -1.816 -25.032 -61.476 1.00 33.25 115 VAL A C 1
ATOM 892 O O . VAL A 1 115 ? -1.193 -24.412 -62.328 1.00 33.25 115 VAL A O 1
ATOM 895 N N . ILE A 1 116 ? -1.284 -25.479 -60.331 1.00 39.34 116 ILE A N 1
ATOM 896 C CA . ILE A 1 116 ? 0.141 -25.568 -59.955 1.00 39.34 116 ILE A CA 1
ATOM 897 C C . ILE A 1 116 ? 0.842 -26.603 -60.859 1.00 39.34 116 ILE A C 1
ATOM 899 O O . ILE A 1 116 ? 0.225 -27.618 -61.198 1.00 39.34 116 ILE A O 1
ATOM 903 N N . PRO A 1 117 ? 2.123 -26.401 -61.215 1.00 39.75 117 PRO A N 1
ATOM 904 C CA . PRO A 1 117 ? 3.100 -27.420 -60.824 1.00 39.75 117 PRO A CA 1
ATOM 905 C C . PRO A 1 117 ? 4.438 -26.857 -60.320 1.00 39.75 117 PRO A C 1
ATOM 907 O O . PRO A 1 117 ? 4.873 -25.764 -60.676 1.00 39.75 117 PRO A O 1
ATOM 910 N N . ASP A 1 118 ? 5.056 -27.697 -59.495 1.00 33.59 118 ASP A N 1
ATOM 911 C CA . ASP A 1 118 ? 6.365 -27.609 -58.857 1.00 33.59 118 ASP A CA 1
ATOM 912 C C . ASP A 1 118 ? 7.538 -27.298 -59.798 1.00 33.59 118 ASP A C 1
ATOM 914 O O . ASP A 1 118 ? 7.492 -27.605 -60.989 1.00 33.59 118 ASP A O 1
ATOM 918 N N . SER A 1 119 ? 8.642 -26.833 -59.193 1.00 31.50 119 SER A N 1
ATOM 919 C CA . SER A 1 119 ? 10.024 -27.310 -59.414 1.00 31.50 119 SER A CA 1
ATOM 920 C C . SER A 1 119 ? 11.028 -26.155 -59.426 1.00 31.50 119 SER A C 1
ATOM 922 O O . SER A 1 119 ? 11.107 -25.415 -60.400 1.00 31.50 119 SER A O 1
ATOM 924 N N . HIS A 1 120 ? 11.844 -26.026 -58.377 1.00 34.94 120 HIS A N 1
ATOM 925 C CA . HIS A 1 120 ? 13.282 -26.316 -58.455 1.00 34.94 120 HIS A CA 1
ATOM 926 C C . HIS A 1 120 ? 14.019 -25.941 -57.159 1.00 34.94 120 HIS A C 1
ATOM 928 O O . HIS A 1 120 ? 14.030 -24.809 -56.697 1.00 34.94 120 HIS A O 1
ATOM 934 N N . THR A 1 121 ? 14.682 -26.961 -56.630 1.00 34.56 121 THR A N 1
ATOM 935 C CA . THR A 1 121 ? 15.884 -26.967 -55.790 1.00 34.56 121 THR A CA 1
ATOM 936 C C . THR A 1 121 ? 16.942 -25.916 -56.160 1.00 34.56 121 THR A C 1
ATOM 938 O O . THR A 1 121 ? 17.377 -25.928 -57.311 1.00 34.56 121 THR A O 1
ATOM 941 N N . HIS A 1 122 ? 17.495 -25.179 -55.180 1.00 32.75 122 HIS A N 1
ATOM 942 C CA . HIS A 1 122 ? 18.950 -25.157 -54.926 1.00 32.75 122 HIS A CA 1
ATOM 943 C C . HIS A 1 122 ? 19.374 -24.407 -53.638 1.00 32.75 122 HIS A C 1
ATOM 945 O O . HIS A 1 122 ? 19.048 -23.241 -53.492 1.00 32.75 122 HIS A O 1
ATOM 951 N N . LYS A 1 123 ? 20.180 -25.112 -52.819 1.00 32.19 123 LYS A N 1
ATOM 952 C CA . LYS A 1 123 ? 21.374 -24.702 -52.035 1.00 32.19 123 LYS A CA 1
ATOM 953 C C . LYS A 1 123 ? 21.302 -23.537 -51.034 1.00 32.19 123 LYS A C 1
ATOM 955 O O . LYS A 1 123 ? 21.168 -22.389 -51.425 1.00 32.19 123 LYS A O 1
ATOM 960 N N . ASP A 1 124 ? 21.531 -23.910 -49.771 1.00 39.62 124 ASP A N 1
ATOM 961 C CA . ASP A 1 124 ? 22.650 -23.483 -48.914 1.00 39.62 124 ASP A CA 1
ATOM 962 C C . ASP A 1 124 ? 23.245 -22.094 -49.202 1.00 39.62 124 ASP A C 1
ATOM 964 O O . ASP A 1 124 ? 23.925 -21.933 -50.212 1.00 39.62 124 ASP A O 1
ATOM 968 N N . GLU A 1 125 ? 23.046 -21.147 -48.280 1.00 41.19 125 GLU A N 1
ATOM 969 C CA . GLU A 1 125 ? 24.099 -20.426 -47.534 1.00 41.19 125 GLU A CA 1
ATOM 970 C C . GLU A 1 125 ? 23.468 -19.305 -46.672 1.00 41.19 125 GLU A C 1
ATOM 972 O O . GLU A 1 125 ? 22.589 -18.573 -47.116 1.00 41.19 125 GLU A O 1
ATOM 977 N N . ASP A 1 126 ? 23.933 -19.238 -45.421 1.00 39.47 126 ASP A N 1
ATOM 978 C CA . ASP A 1 126 ? 23.882 -18.115 -44.475 1.00 39.47 126 ASP A CA 1
ATOM 979 C C . ASP A 1 126 ? 22.521 -17.676 -43.895 1.00 39.47 126 ASP A C 1
ATOM 981 O O . ASP A 1 126 ? 21.966 -16.624 -44.210 1.00 39.47 126 ASP A O 1
ATOM 985 N N . GLU A 1 127 ? 22.052 -18.431 -42.892 1.00 35.44 127 GLU A N 1
ATOM 986 C CA . GLU A 1 127 ? 21.221 -17.872 -41.819 1.00 35.44 127 GLU A CA 1
ATOM 987 C C . GLU A 1 127 ? 22.052 -16.831 -41.046 1.00 35.44 127 GLU A C 1
ATOM 989 O O . GLU A 1 127 ? 22.726 -17.136 -40.060 1.00 35.44 127 GLU A O 1
ATOM 994 N N . HIS A 1 128 ? 22.014 -15.577 -41.501 1.00 36.84 128 HIS A N 1
ATOM 995 C CA . HIS A 1 128 ? 22.301 -14.438 -40.642 1.00 36.84 128 HIS A CA 1
ATOM 996 C C . HIS A 1 128 ? 21.203 -14.384 -39.578 1.00 36.84 128 HIS A C 1
ATOM 998 O O . HIS A 1 128 ? 20.121 -13.841 -39.783 1.00 36.84 128 HIS A O 1
ATOM 1004 N N . GLU A 1 129 ? 21.493 -15.018 -38.444 1.00 39.47 129 GLU A N 1
ATOM 1005 C CA . GLU A 1 129 ? 20.759 -14.906 -37.192 1.00 39.47 129 GLU A CA 1
ATOM 1006 C C . GLU A 1 129 ? 20.563 -13.408 -36.901 1.00 39.47 129 GLU A C 1
ATOM 1008 O O . GLU A 1 129 ? 21.505 -12.707 -36.524 1.00 39.47 129 GLU A O 1
ATOM 1013 N N . HIS A 1 130 ? 19.363 -12.884 -37.183 1.00 40.69 130 HIS A N 1
ATOM 1014 C CA . HIS A 1 130 ? 19.010 -11.503 -36.885 1.00 40.69 130 HIS A CA 1
ATOM 1015 C C . HIS A 1 130 ? 19.206 -11.300 -35.389 1.00 40.69 130 HIS A C 1
ATOM 1017 O O . HIS A 1 130 ? 18.456 -11.834 -34.570 1.00 40.69 130 HIS A O 1
ATOM 1023 N N . GLY A 1 131 ? 20.283 -10.584 -35.062 1.00 39.44 131 GLY A N 1
ATOM 1024 C CA . GLY A 1 131 ? 20.761 -10.394 -33.709 1.00 39.44 131 GLY A CA 1
ATOM 1025 C C . GLY A 1 131 ? 19.631 -9.906 -32.824 1.00 39.44 131 GLY A C 1
ATOM 1026 O O . GLY A 1 131 ? 19.191 -8.762 -32.927 1.00 39.44 131 GLY A O 1
ATOM 1027 N N . HIS A 1 132 ? 19.184 -10.785 -31.930 1.00 43.12 132 HIS A N 1
ATOM 1028 C CA . HIS A 1 132 ? 18.518 -10.378 -30.711 1.00 43.12 132 HIS A CA 1
ATOM 1029 C C . HIS A 1 132 ? 19.385 -9.287 -30.079 1.00 43.12 132 HIS A C 1
ATOM 1031 O O . HIS A 1 132 ? 20.486 -9.572 -29.606 1.00 43.12 132 HIS A O 1
ATOM 1037 N N . ALA A 1 133 ? 18.909 -8.040 -30.112 1.00 50.44 133 ALA A N 1
ATOM 1038 C CA . ALA A 1 133 ? 19.504 -6.941 -29.375 1.00 50.44 133 ALA A CA 1
ATOM 1039 C C . ALA A 1 133 ? 19.499 -7.345 -27.899 1.00 50.44 133 ALA A C 1
ATOM 1041 O O . ALA A 1 133 ? 18.475 -7.302 -27.219 1.00 50.44 133 ALA A O 1
ATOM 1042 N N . PHE A 1 134 ? 20.633 -7.854 -27.431 1.00 51.62 134 PHE A N 1
ATOM 1043 C CA . PHE A 1 134 ? 20.802 -8.283 -26.059 1.00 51.62 134 PHE A CA 1
ATOM 1044 C C . PHE A 1 134 ? 20.609 -7.037 -25.183 1.00 51.62 134 PHE A C 1
ATOM 1046 O O . PHE A 1 134 ? 21.254 -6.009 -25.390 1.00 51.62 134 PHE A O 1
ATOM 1053 N N . GLU A 1 135 ? 19.638 -7.076 -24.268 1.00 62.62 135 GLU A N 1
ATOM 1054 C CA . GLU A 1 135 ? 19.274 -5.913 -23.461 1.00 62.62 135 GLU A CA 1
ATOM 1055 C C . GLU A 1 135 ? 20.453 -5.488 -22.575 1.00 62.62 135 GLU A C 1
ATOM 1057 O O . GLU A 1 135 ? 20.755 -6.113 -21.556 1.00 62.62 135 GLU A O 1
ATOM 1062 N N . LEU A 1 136 ? 21.123 -4.392 -22.935 1.00 72.19 136 LEU A N 1
ATOM 1063 C CA . LEU A 1 136 ? 22.076 -3.743 -22.041 1.00 72.19 136 LEU A CA 1
ATOM 1064 C C . LEU A 1 136 ? 21.319 -3.090 -20.884 1.00 72.19 136 LEU A C 1
ATOM 1066 O O . LEU A 1 136 ? 20.510 -2.179 -21.076 1.00 72.19 136 LEU A O 1
ATOM 1070 N N . ASN A 1 137 ? 21.629 -3.508 -19.657 1.00 75.75 137 ASN A N 1
ATOM 1071 C CA . ASN A 1 137 ? 21.157 -2.823 -18.459 1.00 75.75 137 ASN A CA 1
ATOM 1072 C C . ASN A 1 137 ? 21.712 -1.385 -18.450 1.00 75.75 137 ASN A C 1
ATOM 1074 O O . ASN A 1 137 ? 22.867 -1.148 -18.806 1.00 75.75 137 ASN A O 1
ATOM 1078 N N . GLY A 1 138 ? 20.928 -0.412 -17.978 1.00 70.50 138 GLY A N 1
ATOM 1079 C CA . GLY A 1 138 ? 21.335 0.993 -17.884 1.00 70.50 138 GLY A CA 1
ATOM 1080 C C . GLY A 1 138 ? 22.646 1.245 -17.119 1.00 70.50 138 GLY A C 1
ATOM 1081 O O . GLY A 1 138 ? 23.276 2.278 -17.330 1.00 70.50 138 GLY A O 1
ATOM 1082 N N . GLN A 1 139 ? 23.105 0.323 -16.262 1.00 75.25 139 GLN A N 1
ATOM 1083 C CA . GLN A 1 139 ? 24.454 0.404 -15.678 1.00 75.25 139 GLN A CA 1
ATOM 1084 C C . GLN A 1 139 ? 25.578 0.025 -16.651 1.00 75.25 139 GLN A C 1
ATOM 1086 O O . GLN A 1 139 ? 26.641 0.637 -16.599 1.00 75.25 139 GLN A O 1
ATOM 1091 N N . GLN A 1 140 ? 25.346 -0.944 -17.536 1.00 80.69 140 GLN A N 1
ATOM 1092 C CA . GLN A 1 140 ? 26.298 -1.339 -18.579 1.00 80.69 140 GLN A CA 1
ATOM 1093 C C . GLN A 1 140 ? 26.392 -0.249 -19.648 1.00 80.69 140 GLN A C 1
ATOM 1095 O O . GLN A 1 140 ? 27.488 0.106 -20.071 1.00 80.69 140 GLN A O 1
ATOM 1100 N N . LEU A 1 141 ? 25.256 0.371 -19.983 1.00 82.50 141 LEU A N 1
ATOM 1101 C CA . LEU A 1 141 ? 25.193 1.469 -20.944 1.00 82.50 141 LEU A CA 1
ATOM 1102 C C . LEU A 1 141 ? 26.047 2.673 -20.518 1.00 82.50 141 LEU A C 1
ATOM 1104 O O . LEU A 1 141 ? 26.664 3.319 -21.347 1.00 82.50 141 LEU A O 1
ATOM 1108 N N . LYS A 1 142 ? 26.164 2.948 -19.216 1.00 84.00 142 LYS A N 1
ATOM 1109 C CA . LYS A 1 142 ? 27.006 4.045 -18.705 1.00 84.00 142 LYS A CA 1
ATOM 1110 C C . LYS A 1 142 ? 28.505 3.820 -18.890 1.00 84.00 142 LYS A C 1
ATOM 1112 O O . LYS A 1 142 ? 29.261 4.789 -18.880 1.00 84.00 142 LYS A O 1
ATOM 1117 N N . GLN A 1 143 ? 28.930 2.563 -18.989 1.00 87.88 143 GLN A N 1
ATOM 1118 C CA . GLN A 1 143 ? 30.341 2.193 -19.093 1.00 87.88 143 GLN A CA 1
ATOM 1119 C C . GLN A 1 143 ? 30.828 2.141 -20.543 1.00 87.88 143 GLN A C 1
ATOM 1121 O O . GLN A 1 143 ? 32.035 2.143 -20.758 1.00 87.88 143 GLN A O 1
ATOM 1126 N N . LEU A 1 144 ? 29.910 2.127 -21.512 1.00 90.88 144 LEU A N 1
ATOM 1127 C CA . LEU A 1 144 ? 30.233 2.093 -22.932 1.00 90.88 144 LEU A CA 1
ATOM 1128 C C . LEU A 1 144 ? 30.653 3.477 -23.447 1.00 90.88 144 LEU A C 1
ATOM 1130 O O . LEU A 1 144 ? 30.156 4.526 -23.016 1.00 90.88 144 LEU A O 1
ATOM 1134 N N . THR A 1 145 ? 31.581 3.465 -24.393 1.00 94.44 145 THR A N 1
ATOM 1135 C CA . THR A 1 145 ? 31.935 4.617 -25.225 1.00 94.44 145 THR A CA 1
ATOM 1136 C C . THR A 1 145 ? 31.011 4.726 -26.435 1.00 94.44 145 THR A C 1
ATOM 1138 O O . THR A 1 145 ? 30.349 3.760 -26.813 1.00 94.44 145 THR A O 1
ATOM 1141 N N . ILE A 1 146 ? 30.965 5.901 -27.071 1.00 92.06 146 ILE A N 1
ATOM 1142 C CA . ILE A 1 146 ? 30.168 6.114 -28.295 1.00 92.06 146 ILE A CA 1
ATOM 1143 C C . ILE A 1 146 ? 30.572 5.117 -29.398 1.00 92.06 146 ILE A C 1
ATOM 1145 O O . ILE A 1 146 ? 29.709 4.589 -30.095 1.00 92.06 146 ILE A O 1
ATOM 1149 N N . GLY A 1 147 ? 31.870 4.820 -29.535 1.00 90.06 147 GLY A N 1
ATOM 1150 C CA . GLY A 1 147 ? 32.361 3.845 -30.512 1.00 90.06 147 GLY A CA 1
ATOM 1151 C C . GLY A 1 147 ? 31.925 2.410 -30.210 1.00 90.06 147 GLY A C 1
ATOM 1152 O O . GLY A 1 147 ? 31.488 1.702 -31.113 1.00 90.06 147 GLY A O 1
ATOM 1153 N N . GLU A 1 148 ? 31.992 1.988 -28.946 1.00 91.31 148 GLU A N 1
ATOM 1154 C CA . GLU A 1 148 ? 31.534 0.651 -28.540 1.00 91.31 148 GLU A CA 1
ATOM 1155 C C . GLU A 1 148 ? 30.013 0.510 -28.673 1.00 91.31 148 GLU A C 1
ATOM 1157 O O . GLU A 1 148 ? 29.527 -0.550 -29.062 1.00 91.31 148 GLU A O 1
ATOM 1162 N N . LEU A 1 149 ? 29.259 1.583 -28.407 1.00 90.19 149 LEU A N 1
ATOM 1163 C CA . LEU A 1 149 ? 27.811 1.610 -28.601 1.00 90.19 149 LEU A CA 1
ATOM 1164 C C . LEU A 1 149 ? 27.438 1.396 -30.075 1.00 90.19 149 LEU A C 1
ATOM 1166 O O . LEU A 1 149 ? 26.565 0.589 -30.377 1.00 90.19 149 LEU A O 1
ATOM 1170 N N . ALA A 1 150 ? 28.127 2.080 -30.989 1.00 90.44 150 ALA A N 1
ATOM 1171 C CA . ALA A 1 150 ? 27.891 1.955 -32.425 1.00 90.44 150 ALA A CA 1
ATOM 1172 C C . ALA A 1 150 ? 28.181 0.540 -32.960 1.00 90.44 150 ALA A C 1
ATOM 1174 O O . ALA A 1 150 ? 27.440 0.038 -33.804 1.00 90.44 150 ALA A O 1
ATOM 1175 N N . GLN A 1 151 ? 29.222 -0.119 -32.436 1.00 88.62 151 GLN A N 1
ATOM 1176 C CA . GLN A 1 151 ? 29.531 -1.517 -32.760 1.00 88.62 151 GLN A CA 1
ATOM 1177 C C . GLN A 1 151 ? 28.480 -2.481 -32.200 1.00 88.62 151 GLN A C 1
ATOM 1179 O O . GLN A 1 151 ? 28.100 -3.440 -32.866 1.00 88.62 151 GLN A O 1
ATOM 1184 N N . TYR A 1 152 ? 27.985 -2.219 -30.987 1.00 85.88 152 TYR A N 1
ATOM 1185 C CA . TYR A 1 152 ? 27.011 -3.084 -30.322 1.00 85.88 152 TYR A CA 1
ATOM 1186 C C . TYR A 1 152 ? 25.662 -3.149 -31.057 1.00 85.88 152 TYR A C 1
ATOM 1188 O O . TYR A 1 152 ? 25.011 -4.189 -31.054 1.00 85.88 152 TYR A O 1
ATOM 1196 N N . TRP A 1 153 ? 25.259 -2.063 -31.721 1.00 83.00 153 TRP A N 1
ATOM 1197 C CA . TRP A 1 153 ? 23.989 -1.950 -32.448 1.00 83.00 153 TRP A CA 1
ATOM 1198 C C . TRP A 1 153 ? 24.079 -2.327 -33.940 1.00 83.00 153 TRP A C 1
ATOM 1200 O O . TRP A 1 153 ? 23.319 -1.815 -34.749 1.00 83.00 153 TRP A O 1
ATOM 1210 N N . GLY A 1 154 ? 24.986 -3.228 -34.328 1.00 74.88 154 GLY A N 1
ATOM 1211 C CA . GLY A 1 154 ? 25.034 -3.752 -35.702 1.00 74.88 154 GLY A CA 1
ATOM 1212 C C . GLY A 1 154 ? 25.791 -2.859 -36.691 1.00 74.88 154 GLY A C 1
ATOM 1213 O O . GLY A 1 154 ? 25.307 -2.582 -37.790 1.00 74.88 154 GLY A O 1
ATOM 1214 N N . ASP A 1 155 ? 26.989 -2.412 -36.298 1.00 80.31 155 ASP A N 1
ATOM 1215 C CA . ASP A 1 155 ? 27.896 -1.604 -37.127 1.00 80.31 155 ASP A CA 1
ATOM 1216 C C . ASP A 1 155 ? 27.235 -0.331 -37.681 1.00 80.31 155 ASP A C 1
ATOM 1218 O O . ASP A 1 155 ? 27.204 -0.056 -38.892 1.00 80.31 155 ASP A O 1
ATOM 1222 N N . ILE A 1 156 ? 26.692 0.483 -36.774 1.00 88.81 156 ILE A N 1
ATOM 1223 C CA . ILE A 1 156 ? 26.303 1.853 -37.109 1.00 88.81 156 ILE A CA 1
ATOM 1224 C C . ILE A 1 156 ? 27.585 2.639 -37.446 1.00 88.81 156 ILE A C 1
ATOM 1226 O O . ILE A 1 156 ? 28.551 2.576 -36.680 1.00 88.81 156 ILE A O 1
ATOM 1230 N N . PRO A 1 157 ? 27.625 3.421 -38.543 1.00 90.44 157 PRO A N 1
ATOM 1231 C CA . PRO A 1 157 ? 28.734 4.335 -38.798 1.00 90.44 157 PRO A CA 1
ATOM 1232 C C . PRO A 1 157 ? 28.897 5.302 -37.622 1.00 90.44 157 PRO A C 1
ATOM 1234 O O . PRO A 1 157 ? 27.997 6.092 -37.322 1.00 90.44 157 PRO A O 1
ATOM 1237 N N . VAL A 1 158 ? 30.039 5.234 -36.938 1.00 91.88 158 VAL A N 1
ATOM 1238 C CA . VAL A 1 158 ? 30.269 5.972 -35.687 1.00 91.88 158 VAL A CA 1
ATOM 1239 C C . VAL A 1 158 ? 30.153 7.482 -35.910 1.00 91.88 158 VAL A C 1
ATOM 1241 O O . VAL A 1 158 ? 29.686 8.213 -35.041 1.00 91.88 158 VAL A O 1
ATOM 1244 N N . GLU A 1 159 ? 30.510 7.949 -37.103 1.00 91.69 159 GLU A N 1
ATOM 1245 C CA . GLU A 1 159 ? 30.391 9.340 -37.531 1.00 91.69 159 GLU A CA 1
ATOM 1246 C C . GLU A 1 159 ? 28.929 9.807 -37.582 1.00 91.69 159 GLU A C 1
ATOM 1248 O O . GLU A 1 159 ? 28.637 10.939 -37.201 1.00 91.69 159 GLU A O 1
ATOM 1253 N N . CYS A 1 160 ? 28.005 8.933 -37.998 1.00 90.12 160 CYS A N 1
ATOM 1254 C CA . CYS A 1 160 ? 26.574 9.236 -38.054 1.00 90.12 160 CYS A CA 1
ATOM 1255 C C . CYS A 1 160 ? 25.988 9.380 -36.645 1.00 90.12 160 CYS A C 1
ATOM 1257 O O . CYS A 1 160 ? 25.257 10.331 -36.358 1.00 90.12 160 CYS A O 1
ATOM 1259 N N . LEU A 1 161 ? 26.375 8.475 -35.743 1.00 92.00 161 LEU A N 1
ATOM 1260 C CA . LEU A 1 161 ? 25.969 8.531 -34.343 1.00 92.00 161 LEU A CA 1
ATOM 1261 C C . LEU A 1 161 ? 26.530 9.777 -33.647 1.00 92.00 161 LEU A C 1
ATOM 1263 O O . LEU A 1 161 ? 25.800 10.471 -32.943 1.00 92.00 161 LEU A O 1
ATOM 1267 N N . ILE A 1 162 ? 27.807 10.100 -33.876 1.00 92.69 162 ILE A N 1
ATOM 1268 C CA . ILE A 1 162 ? 28.419 11.321 -33.343 1.00 92.69 162 ILE A CA 1
ATOM 1269 C C . ILE A 1 162 ? 27.667 12.551 -33.848 1.00 92.69 162 ILE A C 1
ATOM 1271 O O . ILE A 1 162 ? 27.314 13.389 -33.028 1.00 92.69 162 ILE A O 1
ATOM 1275 N N . HIS A 1 163 ? 27.361 12.648 -35.144 1.00 92.69 163 HIS A N 1
ATOM 1276 C CA . HIS A 1 163 ? 26.635 13.794 -35.698 1.00 92.69 163 HIS A CA 1
ATOM 1277 C C . HIS A 1 163 ? 25.276 14.013 -35.012 1.00 92.69 163 HIS A C 1
ATOM 1279 O O . HIS A 1 163 ? 24.991 15.120 -34.557 1.00 92.69 163 HIS A O 1
ATOM 1285 N N . HIS A 1 164 ? 24.471 12.958 -34.856 1.00 90.56 164 HIS A N 1
ATOM 1286 C CA . HIS A 1 164 ? 23.173 13.049 -34.177 1.00 90.56 164 HIS A CA 1
ATOM 1287 C C . HIS A 1 164 ? 23.308 13.435 -32.701 1.00 90.56 164 HIS A C 1
ATOM 1289 O O . HIS A 1 164 ? 22.514 14.219 -32.183 1.00 90.56 164 HIS A O 1
ATOM 1295 N N . LEU A 1 165 ? 24.339 12.936 -32.017 1.00 90.94 165 LEU A N 1
ATOM 1296 C CA . LEU A 1 165 ? 24.612 13.325 -30.635 1.00 90.94 165 LEU A CA 1
ATOM 1297 C C . LEU A 1 165 ? 25.089 14.778 -30.530 1.00 90.94 165 LEU A C 1
ATOM 1299 O O . LEU A 1 165 ? 24.702 15.477 -29.595 1.00 90.94 165 LEU A O 1
ATOM 1303 N N . GLN A 1 166 ? 25.891 15.265 -31.476 1.00 92.19 166 GLN A N 1
ATOM 1304 C CA . GLN A 1 166 ? 26.314 16.666 -31.527 1.00 92.19 166 GLN A CA 1
ATOM 1305 C C . GLN A 1 166 ? 25.121 17.594 -31.787 1.00 92.19 166 GLN A C 1
ATOM 1307 O O . GLN A 1 166 ? 25.012 18.637 -31.146 1.00 92.19 166 GLN A O 1
ATOM 1312 N N . GLU A 1 167 ? 24.201 17.200 -32.669 1.00 90.31 167 GLU A N 1
ATOM 1313 C CA . GLU A 1 167 ? 22.968 17.941 -32.946 1.00 90.31 167 GLU A CA 1
ATOM 1314 C C . GLU A 1 167 ? 22.032 17.967 -31.729 1.00 90.31 167 GLU A C 1
ATOM 1316 O O . GLU A 1 167 ? 21.552 19.033 -31.343 1.00 90.31 167 GLU A O 1
ATOM 1321 N N . ALA A 1 168 ? 21.839 16.823 -31.065 1.00 86.75 168 ALA A N 1
ATOM 1322 C CA . ALA A 1 168 ? 20.982 16.713 -29.885 1.00 86.75 168 ALA A CA 1
ATOM 1323 C C . ALA A 1 168 ? 21.542 17.452 -28.656 1.00 86.75 168 ALA A C 1
ATOM 1325 O O . ALA A 1 168 ? 20.776 17.955 -27.834 1.00 86.75 168 ALA A O 1
ATOM 1326 N N . THR A 1 169 ? 22.869 17.512 -28.509 1.00 88.25 169 THR A N 1
ATOM 1327 C CA . THR A 1 169 ? 23.524 18.088 -27.319 1.00 88.25 169 THR A CA 1
ATOM 1328 C C . THR A 1 169 ? 24.077 19.497 -27.528 1.00 88.25 169 THR A C 1
ATOM 1330 O O . THR A 1 169 ? 24.371 20.185 -26.553 1.00 88.25 169 THR A O 1
ATOM 1333 N N . GLY A 1 170 ? 24.248 19.943 -28.775 1.00 87.88 170 GLY A N 1
ATOM 1334 C CA . GLY A 1 170 ? 24.886 21.218 -29.115 1.00 87.88 170 GLY A CA 1
ATOM 1335 C C . GLY A 1 170 ? 26.406 21.259 -28.890 1.00 87.88 170 GLY A C 1
ATOM 1336 O O . GLY A 1 170 ? 27.004 22.332 -28.995 1.00 87.88 170 GLY A O 1
ATOM 1337 N N . HIS A 1 171 ? 27.048 20.127 -28.577 1.00 87.88 171 HIS A N 1
ATOM 1338 C CA . HIS A 1 171 ? 28.491 20.034 -28.335 1.00 87.88 171 HIS A CA 1
ATOM 1339 C C . HIS A 1 171 ? 29.225 19.466 -29.549 1.00 87.88 171 HIS A C 1
ATOM 1341 O O . HIS A 1 171 ? 28.913 18.372 -29.992 1.00 87.88 171 HIS A O 1
ATOM 1347 N N . THR A 1 172 ? 30.255 20.154 -30.046 1.00 87.00 172 THR A N 1
ATOM 1348 C CA . THR A 1 172 ? 31.024 19.737 -31.238 1.00 87.00 172 THR A CA 1
ATOM 1349 C C . THR A 1 172 ? 32.204 18.810 -30.941 1.00 87.00 172 THR A C 1
ATOM 1351 O O . THR A 1 172 ? 32.779 18.235 -31.860 1.00 87.00 172 THR A O 1
ATOM 1354 N N . ASP A 1 173 ? 32.563 18.628 -29.670 1.00 86.81 173 ASP A N 1
ATOM 1355 C CA . ASP A 1 173 ? 33.835 18.002 -29.275 1.00 86.81 173 ASP A CA 1
ATOM 1356 C C . ASP A 1 173 ? 33.682 16.517 -28.891 1.00 86.81 173 ASP A C 1
ATOM 1358 O O . ASP A 1 173 ? 34.480 15.956 -28.137 1.00 86.81 173 ASP A O 1
ATOM 1362 N N . LEU A 1 174 ? 32.630 15.861 -29.387 1.00 89.50 174 LEU A N 1
ATOM 1363 C CA . LEU A 1 174 ? 32.390 14.438 -29.148 1.00 89.50 174 LEU A CA 1
ATOM 1364 C C . LEU A 1 174 ? 33.333 13.576 -29.994 1.00 89.50 174 LEU A C 1
ATOM 1366 O O . LEU A 1 174 ? 33.463 13.769 -31.200 1.00 89.50 174 LEU A O 1
ATOM 1370 N N . THR A 1 175 ? 33.979 12.599 -29.355 1.00 92.12 175 THR A N 1
ATOM 1371 C CA . THR A 1 175 ? 34.864 11.630 -30.013 1.00 92.12 175 THR A CA 1
ATOM 1372 C C . THR A 1 175 ? 34.380 10.207 -29.747 1.00 92.12 175 THR A C 1
ATOM 1374 O O . THR A 1 175 ? 33.608 9.967 -28.819 1.00 92.12 175 THR A O 1
ATOM 1377 N N . THR A 1 176 ? 34.872 9.239 -30.520 1.00 89.06 176 THR A N 1
ATOM 1378 C CA . THR A 1 176 ? 34.523 7.814 -30.367 1.00 89.06 176 THR A CA 1
ATOM 1379 C C . THR A 1 176 ? 34.852 7.260 -28.976 1.00 89.06 176 THR A C 1
ATOM 1381 O O . THR A 1 176 ? 34.198 6.331 -28.515 1.00 89.06 176 THR A O 1
ATOM 1384 N N . THR A 1 177 ? 35.828 7.862 -28.288 1.00 90.19 177 THR A N 1
ATOM 1385 C CA . THR A 1 177 ? 36.272 7.483 -26.937 1.00 90.19 177 THR A CA 1
ATOM 1386 C C . THR A 1 177 ? 35.468 8.121 -25.805 1.00 90.19 177 THR A C 1
ATOM 1388 O O . THR A 1 177 ? 35.686 7.788 -24.640 1.00 90.19 177 THR A O 1
ATOM 1391 N N . THR A 1 178 ? 34.552 9.048 -26.105 1.00 89.69 178 THR A N 1
ATOM 1392 C CA . THR A 1 178 ? 33.736 9.691 -25.071 1.00 89.69 178 THR A CA 1
ATOM 1393 C C . THR A 1 178 ? 32.817 8.649 -24.431 1.00 89.69 178 THR A C 1
ATOM 1395 O O . THR A 1 178 ? 32.057 7.976 -25.125 1.00 89.69 178 THR A O 1
ATOM 1398 N N . SER A 1 179 ? 32.886 8.510 -23.103 1.00 90.88 179 SER A N 1
ATOM 1399 C CA . SER A 1 179 ? 31.989 7.615 -22.364 1.00 90.88 179 SER A CA 1
ATOM 1400 C C . SER A 1 179 ? 30.574 8.188 -22.289 1.00 90.88 179 SER A C 1
ATOM 1402 O O . SER A 1 179 ? 30.391 9.405 -22.178 1.00 90.88 179 SER A O 1
ATOM 1404 N N . LEU A 1 180 ? 29.568 7.316 -22.283 1.00 89.38 180 LEU A N 1
ATOM 1405 C CA . LEU A 1 180 ? 28.162 7.716 -22.173 1.00 89.38 180 LEU A CA 1
ATOM 1406 C C . LEU A 1 180 ? 27.848 8.389 -20.831 1.00 89.38 180 LEU A C 1
ATOM 1408 O O . LEU A 1 180 ? 26.999 9.275 -20.768 1.00 89.38 180 LEU A O 1
ATOM 1412 N N . GLN A 1 181 ? 28.576 8.039 -19.766 1.00 88.44 181 GLN A N 1
ATOM 1413 C CA . GLN A 1 181 ? 28.488 8.747 -18.489 1.00 88.44 181 GLN A CA 1
ATOM 1414 C C . GLN A 1 181 ? 29.032 10.178 -18.593 1.00 88.44 181 GLN A C 1
ATOM 1416 O O . GLN A 1 181 ? 28.390 11.108 -18.114 1.00 88.44 181 GLN A O 1
ATOM 1421 N N . THR A 1 182 ? 30.170 10.381 -19.264 1.00 87.00 182 THR A N 1
ATOM 1422 C CA . THR A 1 182 ? 30.701 11.731 -19.511 1.00 87.00 182 THR A CA 1
ATOM 1423 C C . THR A 1 182 ? 29.731 12.553 -20.350 1.00 87.00 182 THR A C 1
ATOM 1425 O O . THR A 1 182 ? 29.526 13.723 -20.050 1.00 87.00 182 THR A O 1
ATOM 1428 N N . LEU A 1 183 ? 29.103 11.940 -21.358 1.00 87.50 183 LEU A N 1
ATOM 1429 C CA . LEU A 1 183 ? 28.107 12.602 -22.196 1.00 87.50 183 LEU A CA 1
ATOM 1430 C C . LEU A 1 183 ? 26.882 13.044 -21.383 1.00 87.50 183 LEU A C 1
ATOM 1432 O O . LEU A 1 183 ? 26.466 14.196 -21.482 1.00 87.50 183 LEU A O 1
ATOM 1436 N N . HIS A 1 184 ? 26.359 12.170 -20.522 1.00 87.94 184 HIS A N 1
ATOM 1437 C CA . HIS A 1 184 ? 25.291 12.511 -19.582 1.00 87.94 184 HIS A CA 1
ATOM 1438 C C . HIS A 1 184 ? 25.674 13.694 -18.682 1.00 87.94 184 HIS A C 1
ATOM 1440 O O . HIS A 1 184 ? 24.886 14.616 -18.499 1.00 87.94 184 HIS A O 1
ATOM 1446 N N . ASP A 1 185 ? 26.896 13.697 -18.151 1.00 87.88 185 ASP A N 1
ATOM 1447 C CA . ASP A 1 185 ? 27.332 14.713 -17.190 1.00 87.88 185 ASP A CA 1
ATOM 1448 C C . ASP A 1 185 ? 27.554 16.096 -17.827 1.00 87.88 185 ASP A C 1
ATOM 1450 O O . ASP A 1 185 ? 27.398 17.108 -17.144 1.00 87.88 185 ASP A O 1
ATOM 1454 N N . ILE A 1 186 ? 27.891 16.159 -19.122 1.00 88.12 186 ILE A N 1
ATOM 1455 C CA . ILE A 1 186 ? 28.085 17.433 -19.840 1.00 88.12 186 ILE A CA 1
ATOM 1456 C C . ILE A 1 186 ? 26.803 17.973 -20.481 1.00 88.12 186 ILE A C 1
ATOM 1458 O O . ILE A 1 186 ? 26.671 19.187 -20.603 1.00 88.12 186 ILE A O 1
ATOM 1462 N N . SER A 1 187 ? 25.876 17.099 -20.885 1.00 83.19 187 SER A N 1
ATOM 1463 C CA . SER A 1 187 ? 24.724 17.475 -21.723 1.00 83.19 187 SER A CA 1
ATOM 1464 C C . SER A 1 187 ? 23.353 17.209 -21.093 1.00 83.19 187 SER A C 1
ATOM 1466 O O . SER A 1 187 ? 22.337 17.481 -21.725 1.00 83.19 187 SER A O 1
ATOM 1468 N N . ASP A 1 188 ? 23.308 16.673 -19.865 1.00 86.06 188 ASP A N 1
ATOM 1469 C CA . ASP A 1 188 ? 22.084 16.217 -19.174 1.00 86.06 188 ASP A CA 1
ATOM 1470 C C . ASP A 1 188 ? 21.277 15.175 -19.986 1.00 86.06 188 ASP A C 1
ATOM 1472 O O . ASP A 1 188 ? 20.099 14.905 -19.735 1.00 86.06 188 ASP A O 1
ATOM 1476 N N . LEU A 1 189 ? 21.922 14.561 -20.986 1.00 85.69 189 LEU A N 1
ATOM 1477 C CA . LEU A 1 189 ? 21.305 13.593 -21.878 1.00 85.69 189 LEU A CA 1
ATOM 1478 C C . LEU A 1 189 ? 21.285 12.220 -21.202 1.00 85.69 189 LEU A C 1
ATOM 1480 O O . LEU A 1 189 ? 22.321 11.620 -20.904 1.00 85.69 189 LEU A O 1
ATOM 1484 N N . LYS A 1 190 ? 20.082 11.710 -20.934 1.00 86.88 190 LYS A N 1
ATOM 1485 C CA . LYS A 1 190 ? 19.908 10.400 -20.297 1.00 86.88 190 LYS A CA 1
ATOM 1486 C C . LYS A 1 190 ? 20.441 9.287 -21.207 1.00 86.88 190 LYS A C 1
ATOM 1488 O O . LYS A 1 190 ? 20.155 9.313 -22.401 1.00 86.88 190 LYS A O 1
ATOM 1493 N N . PRO A 1 191 ? 21.104 8.252 -20.653 1.00 81.75 191 PRO A N 1
ATOM 1494 C CA . PRO A 1 191 ? 21.552 7.095 -21.430 1.00 81.75 191 PRO A CA 1
ATOM 1495 C C . PRO A 1 191 ? 20.445 6.423 -22.256 1.00 81.75 191 PRO A C 1
ATOM 1497 O O . PRO A 1 191 ? 20.735 5.906 -23.326 1.00 81.75 191 PRO A O 1
ATOM 1500 N N . SER A 1 192 ? 19.184 6.477 -21.806 1.00 80.00 192 SER A N 1
ATOM 1501 C CA . SER A 1 192 ? 18.036 5.984 -22.580 1.00 80.00 192 SER A CA 1
ATOM 1502 C C . SER A 1 192 ? 17.859 6.741 -23.897 1.00 80.00 192 SER A C 1
ATOM 1504 O O . SER A 1 192 ? 17.781 6.115 -24.935 1.00 80.00 192 SER A O 1
ATOM 1506 N N . VAL A 1 193 ? 17.939 8.074 -23.883 1.00 86.62 193 VAL A N 1
ATOM 1507 C CA . VAL A 1 193 ? 17.795 8.898 -25.096 1.00 86.62 193 VAL A CA 1
ATOM 1508 C C . VAL A 1 193 ? 18.907 8.591 -26.101 1.00 86.62 193 VAL A C 1
ATOM 1510 O O . VAL A 1 193 ? 18.685 8.581 -27.304 1.00 86.62 193 VAL A O 1
ATOM 1513 N N . ILE A 1 194 ? 20.114 8.299 -25.613 1.00 87.50 194 ILE A N 1
ATOM 1514 C CA . ILE A 1 194 ? 21.243 7.927 -26.473 1.00 87.50 194 ILE A CA 1
ATOM 1515 C C . ILE A 1 194 ? 21.013 6.553 -27.121 1.00 87.50 194 ILE A C 1
ATOM 1517 O O . ILE A 1 194 ? 21.356 6.364 -28.287 1.00 87.50 194 ILE A O 1
ATOM 1521 N N . LYS A 1 195 ? 20.398 5.617 -26.387 1.00 87.69 195 LYS A N 1
ATOM 1522 C CA . LYS A 1 195 ? 19.946 4.330 -26.931 1.00 87.69 195 LYS A CA 1
ATOM 1523 C C . LYS A 1 195 ? 18.889 4.541 -28.018 1.00 87.69 195 LYS A C 1
ATOM 1525 O O . LYS A 1 195 ? 19.022 3.949 -29.082 1.00 87.69 195 LYS A O 1
ATOM 1530 N N . ASP A 1 196 ? 17.909 5.409 -27.778 1.00 87.31 196 ASP A N 1
ATOM 1531 C CA . ASP A 1 196 ? 16.823 5.689 -28.726 1.00 87.31 196 ASP A CA 1
ATOM 1532 C C . ASP A 1 196 ? 17.368 6.299 -30.029 1.00 87.31 196 ASP A C 1
ATOM 1534 O O . ASP A 1 196 ? 16.981 5.889 -31.119 1.00 87.31 196 ASP A O 1
ATOM 1538 N N . ILE A 1 197 ? 18.343 7.213 -29.931 1.00 90.19 197 ILE A N 1
ATOM 1539 C CA . ILE A 1 197 ? 19.040 7.784 -31.097 1.00 90.19 197 ILE A CA 1
ATOM 1540 C C . ILE A 1 197 ? 19.803 6.698 -31.867 1.00 90.19 197 ILE A C 1
ATOM 1542 O O . ILE A 1 197 ? 19.712 6.634 -33.090 1.00 90.19 197 ILE A O 1
ATOM 1546 N N . ALA A 1 198 ? 20.553 5.834 -31.175 1.00 88.62 198 ALA A N 1
ATOM 1547 C CA . ALA A 1 198 ? 21.286 4.748 -31.826 1.00 88.62 198 ALA A CA 1
ATOM 1548 C C . ALA A 1 198 ? 20.337 3.758 -32.524 1.00 88.62 198 ALA A C 1
ATOM 1550 O O . ALA A 1 198 ? 20.601 3.341 -33.651 1.00 88.62 198 ALA A O 1
ATOM 1551 N N . GLN A 1 199 ? 19.214 3.429 -31.886 1.00 88.00 199 GLN A N 1
ATOM 1552 C CA . GLN A 1 199 ? 18.191 2.558 -32.453 1.00 88.00 199 GLN A CA 1
ATOM 1553 C C . GLN A 1 199 ? 17.521 3.185 -33.683 1.00 88.00 199 GLN A C 1
ATOM 1555 O O . GLN A 1 199 ? 17.408 2.514 -34.703 1.00 88.00 199 GLN A O 1
ATOM 1560 N N . ALA A 1 200 ? 17.166 4.471 -33.634 1.00 88.06 200 ALA A N 1
ATOM 1561 C CA . ALA A 1 200 ? 16.578 5.170 -34.776 1.00 88.06 200 ALA A CA 1
ATOM 1562 C C . ALA A 1 200 ? 17.511 5.169 -36.002 1.00 88.06 200 ALA A C 1
ATOM 1564 O O . ALA A 1 200 ? 17.068 4.902 -37.116 1.00 88.06 200 ALA A O 1
ATOM 1565 N N . ILE A 1 201 ? 18.818 5.388 -35.800 1.00 89.56 201 ILE A N 1
ATOM 1566 C CA . ILE A 1 201 ? 19.813 5.341 -36.887 1.00 89.56 201 ILE A CA 1
ATOM 1567 C C . ILE A 1 201 ? 19.935 3.924 -37.466 1.00 89.56 201 ILE A C 1
ATOM 1569 O O . ILE A 1 201 ? 20.091 3.752 -38.676 1.00 89.56 201 ILE A O 1
ATOM 1573 N N . TYR A 1 202 ? 19.878 2.900 -36.612 1.00 86.56 202 TYR A N 1
ATOM 1574 C CA . TYR A 1 202 ? 19.911 1.505 -37.046 1.00 86.56 202 TYR A CA 1
ATOM 1575 C C . TYR A 1 202 ? 18.678 1.133 -37.880 1.00 86.56 202 TYR A C 1
ATOM 1577 O O . TYR A 1 202 ? 18.805 0.529 -38.944 1.00 86.56 202 TYR A O 1
ATOM 1585 N N . GLU A 1 203 ? 17.490 1.536 -37.429 1.00 86.44 203 GLU A N 1
ATOM 1586 C CA . GLU A 1 203 ? 16.230 1.312 -38.141 1.00 86.44 203 GLU A CA 1
ATOM 1587 C C . GLU A 1 203 ? 16.192 2.056 -39.481 1.00 86.44 203 GLU A C 1
ATOM 1589 O O . GLU A 1 203 ? 15.768 1.480 -40.481 1.00 86.44 203 GLU A O 1
ATOM 1594 N N . GLU A 1 204 ? 16.702 3.291 -39.544 1.00 87.62 204 GLU A N 1
ATOM 1595 C CA . GLU A 1 204 ? 16.827 4.048 -40.796 1.00 87.62 204 GLU A CA 1
ATOM 1596 C C . GLU A 1 204 ? 17.778 3.355 -41.785 1.00 87.62 204 GLU A C 1
ATOM 1598 O O . GLU A 1 204 ? 17.439 3.191 -42.961 1.00 87.62 204 GLU A O 1
ATOM 1603 N N . LYS A 1 205 ? 18.941 2.884 -41.313 1.00 85.69 205 LYS A N 1
ATOM 1604 C CA . LYS A 1 205 ? 19.918 2.149 -42.135 1.00 85.69 205 LYS A CA 1
ATOM 1605 C C . LYS A 1 205 ? 19.310 0.866 -42.706 1.00 85.69 205 LYS A C 1
ATOM 1607 O O . LYS A 1 205 ? 19.381 0.639 -43.913 1.00 85.69 205 LYS A O 1
ATOM 1612 N N . ASN A 1 206 ? 18.665 0.067 -41.860 1.00 79.19 206 ASN A N 1
ATOM 1613 C CA . ASN A 1 206 ? 18.063 -1.199 -42.275 1.00 79.19 206 ASN A CA 1
ATOM 1614 C C . ASN A 1 206 ? 16.813 -0.991 -43.141 1.00 79.19 206 ASN A C 1
ATOM 1616 O O . ASN A 1 206 ? 16.559 -1.760 -44.067 1.00 79.19 206 ASN A O 1
ATOM 1620 N N . GLY A 1 207 ? 16.043 0.069 -42.889 1.00 75.31 207 GLY A N 1
ATOM 1621 C CA . GLY A 1 207 ? 14.924 0.476 -43.735 1.00 75.31 207 GLY A CA 1
ATOM 1622 C C . GLY A 1 207 ? 15.373 0.858 -45.147 1.00 75.31 207 GLY A C 1
ATOM 1623 O O . GLY A 1 207 ? 14.710 0.496 -46.120 1.00 75.31 207 GLY A O 1
ATOM 1624 N N . LEU A 1 208 ? 16.527 1.522 -45.278 1.00 64.44 208 LEU A N 1
ATOM 1625 C CA . LEU A 1 208 ? 17.133 1.825 -46.576 1.00 64.44 208 LEU A CA 1
ATOM 1626 C C . LEU A 1 208 ? 17.687 0.577 -47.274 1.00 64.44 208 LEU A C 1
ATOM 1628 O O . LEU A 1 208 ? 17.514 0.448 -48.482 1.00 64.44 208 LEU A O 1
ATOM 1632 N N . GLU A 1 209 ? 18.325 -0.349 -46.557 1.00 58.81 209 GLU A N 1
ATOM 1633 C CA . GLU A 1 209 ? 18.835 -1.594 -47.155 1.00 58.81 209 GLU A CA 1
ATOM 1634 C C . GLU A 1 209 ? 17.698 -2.459 -47.729 1.00 58.81 209 GLU A C 1
ATOM 1636 O O . GLU A 1 209 ? 17.798 -2.914 -48.869 1.00 58.81 209 GLU A O 1
ATOM 1641 N N . ASN A 1 210 ? 16.563 -2.547 -47.028 1.00 54.75 210 ASN A N 1
ATOM 1642 C CA . ASN A 1 210 ? 15.369 -3.260 -47.501 1.00 54.75 210 ASN A CA 1
ATOM 1643 C C . ASN A 1 210 ? 14.656 -2.553 -48.675 1.00 54.75 210 ASN A C 1
ATOM 1645 O O . ASN A 1 210 ? 14.018 -3.203 -49.505 1.00 54.75 210 ASN A O 1
ATOM 1649 N N . ALA A 1 211 ? 14.764 -1.224 -48.777 1.00 52.75 211 ALA A N 1
ATOM 1650 C CA . ALA A 1 211 ? 14.228 -0.457 -49.905 1.00 52.75 211 ALA A CA 1
ATOM 1651 C C . ALA A 1 211 ? 15.127 -0.537 -51.153 1.00 52.75 211 ALA 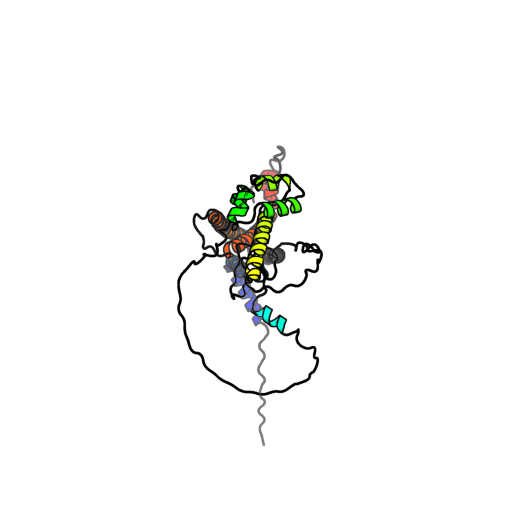A C 1
ATOM 1653 O O . ALA A 1 211 ? 14.634 -0.512 -52.280 1.00 52.75 211 ALA A O 1
ATOM 1654 N N . ASN A 1 212 ? 16.440 -0.683 -50.967 1.00 49.31 212 ASN A N 1
ATOM 1655 C CA . ASN A 1 212 ? 17.412 -0.738 -52.061 1.00 49.31 212 ASN A CA 1
ATOM 1656 C C . ASN A 1 212 ? 17.422 -2.092 -52.797 1.00 49.31 212 ASN A C 1
ATOM 1658 O O . ASN A 1 212 ? 17.953 -2.175 -53.906 1.00 49.31 212 ASN A O 1
ATOM 1662 N N . GLU A 1 213 ? 16.795 -3.128 -52.231 1.00 46.53 213 GLU A N 1
ATOM 1663 C CA . GLU A 1 213 ? 16.593 -4.428 -52.885 1.00 46.53 213 GLU A CA 1
ATOM 1664 C C . GLU A 1 213 ? 15.312 -4.476 -53.750 1.00 46.53 213 GLU A C 1
ATOM 1666 O O . GLU A 1 213 ? 15.188 -5.308 -54.651 1.00 46.53 213 GLU A O 1
ATOM 1671 N N . SER A 1 214 ? 14.393 -3.513 -53.584 1.00 50.12 214 SER A N 1
ATOM 1672 C CA . SER A 1 214 ? 13.228 -3.321 -54.460 1.00 50.12 214 SER A CA 1
ATOM 1673 C C . SER A 1 214 ? 13.354 -2.063 -5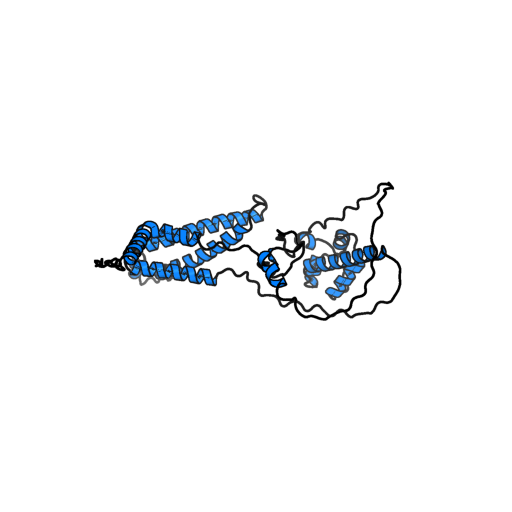5.324 1.00 50.12 214 SER A C 1
ATOM 1675 O O . SER A 1 214 ? 12.814 -1.007 -55.029 1.00 50.12 214 SER A O 1
ATOM 1677 N N . GLN A 1 215 ? 14.000 -2.261 -56.474 1.00 41.28 215 GLN A N 1
ATOM 1678 C CA . GLN A 1 215 ? 13.884 -1.471 -57.707 1.00 41.28 215 GLN A CA 1
ATOM 1679 C C . GLN A 1 215 ? 14.331 0.001 -57.696 1.00 41.28 215 GLN A C 1
ATOM 1681 O O . GLN A 1 215 ? 13.691 0.918 -57.189 1.00 41.28 215 GLN A O 1
ATOM 1686 N N . ALA A 1 216 ? 15.347 0.235 -58.530 1.00 46.56 216 ALA A N 1
ATOM 1687 C CA . ALA A 1 216 ? 15.490 1.451 -59.311 1.00 46.56 216 ALA A CA 1
ATOM 1688 C C . ALA A 1 216 ? 14.153 1.870 -59.952 1.00 46.56 216 ALA A C 1
ATOM 1690 O O . ALA A 1 216 ? 13.639 1.133 -60.785 1.00 46.56 216 ALA A O 1
ATOM 1691 N N . ILE A 1 217 ? 13.653 3.064 -59.623 1.00 40.78 217 ILE A N 1
ATOM 1692 C CA . ILE A 1 217 ? 13.046 4.049 -60.537 1.00 40.78 217 ILE A CA 1
ATOM 1693 C C . ILE A 1 217 ? 13.030 5.407 -59.815 1.00 40.78 217 ILE A C 1
ATOM 1695 O O . ILE A 1 217 ? 12.530 5.573 -58.709 1.00 40.78 217 ILE A O 1
ATOM 1699 N N . SER A 1 218 ? 13.623 6.388 -60.484 1.00 51.50 218 SER A N 1
ATOM 1700 C CA . SER A 1 218 ? 13.788 7.788 -60.101 1.00 51.50 218 SER A CA 1
ATOM 1701 C C . SER A 1 218 ? 12.481 8.584 -60.003 1.00 51.50 218 SER A C 1
ATOM 1703 O O . SER A 1 218 ? 11.699 8.535 -60.956 1.00 51.50 218 SER A O 1
ATOM 1705 N N . SER A 1 219 ? 12.335 9.449 -58.984 1.00 37.28 219 SER A N 1
ATOM 1706 C CA . SER A 1 219 ? 11.870 10.858 -59.088 1.00 37.28 219 SER A CA 1
ATOM 1707 C C . SER A 1 219 ? 11.735 11.539 -57.704 1.00 37.28 219 SER A C 1
ATOM 1709 O O . SER A 1 219 ? 11.787 10.849 -56.693 1.00 37.28 219 SER A O 1
ATOM 1711 N N . PRO A 1 220 ? 11.691 12.887 -57.630 1.00 43.16 220 PRO A N 1
ATOM 1712 C CA . PRO A 1 220 ? 12.488 13.650 -56.671 1.00 43.16 220 PRO A CA 1
ATOM 1713 C C . PRO A 1 220 ? 11.825 13.931 -55.317 1.00 43.16 220 PRO A C 1
ATOM 1715 O O . PRO A 1 220 ? 10.624 14.165 -55.205 1.00 43.16 220 PRO A O 1
ATOM 1718 N N . ILE A 1 221 ? 12.704 14.005 -54.315 1.00 35.88 221 ILE A N 1
ATOM 1719 C CA . ILE A 1 221 ? 12.479 14.358 -52.912 1.00 35.88 221 ILE A CA 1
ATOM 1720 C C . ILE A 1 221 ? 11.864 15.762 -52.800 1.00 35.88 221 ILE A C 1
ATOM 1722 O O . ILE A 1 221 ? 12.497 16.757 -53.162 1.00 35.88 221 ILE A O 1
ATOM 1726 N N . GLN A 1 222 ? 10.651 15.848 -52.244 1.00 36.00 222 GLN A N 1
ATOM 1727 C CA . GLN A 1 222 ? 10.144 17.080 -51.641 1.00 36.00 222 GLN A CA 1
ATOM 1728 C C . GLN A 1 222 ? 10.635 17.166 -50.199 1.00 36.00 222 GLN A C 1
ATOM 1730 O O . GLN A 1 222 ? 10.359 16.309 -49.366 1.00 36.00 222 GLN A O 1
ATOM 1735 N N . THR A 1 223 ? 11.375 18.232 -49.923 1.00 37.72 223 THR A N 1
ATOM 1736 C CA . THR A 1 223 ? 11.887 18.596 -48.606 1.00 37.72 223 THR A CA 1
ATOM 1737 C C . THR A 1 223 ? 10.724 19.103 -47.751 1.00 37.72 223 THR A C 1
ATOM 1739 O O . THR A 1 223 ? 10.366 20.280 -47.809 1.00 37.72 223 THR A O 1
ATOM 1742 N N . VAL A 1 224 ? 10.107 18.215 -46.971 1.00 39.59 224 VAL A N 1
ATOM 1743 C CA . VAL A 1 224 ? 9.186 18.617 -45.903 1.00 39.59 224 VAL A CA 1
ATOM 1744 C C . VAL A 1 224 ? 9.996 18.763 -44.620 1.00 39.59 224 VAL A C 1
ATOM 1746 O O . VAL A 1 224 ? 10.591 17.820 -44.111 1.00 39.59 224 VAL A O 1
ATOM 1749 N N . LYS A 1 225 ? 10.058 20.006 -44.149 1.00 42.25 225 LYS A N 1
ATOM 1750 C CA . LYS A 1 225 ? 10.641 20.442 -42.880 1.00 42.25 225 LYS A CA 1
ATOM 1751 C C . LYS A 1 225 ? 10.030 19.634 -41.719 1.00 42.25 225 LYS A C 1
ATOM 1753 O O . LYS A 1 225 ? 8.805 19.662 -41.607 1.00 42.25 225 LYS A O 1
ATOM 1758 N N . PRO A 1 226 ? 10.819 18.978 -40.847 1.00 37.47 226 PRO A N 1
ATOM 1759 C CA . PRO A 1 226 ? 10.267 18.281 -39.692 1.00 37.47 226 PRO A CA 1
ATOM 1760 C C . PRO A 1 226 ? 9.650 19.301 -38.733 1.00 37.47 226 PRO A C 1
ATOM 1762 O O . PRO A 1 226 ? 10.336 20.182 -38.207 1.00 37.47 226 PRO A O 1
ATOM 1765 N N . GLU A 1 227 ? 8.337 19.221 -38.554 1.00 38.97 227 GLU A N 1
ATOM 1766 C CA . GLU A 1 227 ? 7.650 19.902 -37.468 1.00 38.97 227 GLU A CA 1
ATOM 1767 C C . GLU A 1 227 ? 7.878 19.073 -36.201 1.00 38.97 227 GLU A C 1
ATOM 1769 O O . GLU A 1 227 ? 7.601 17.877 -36.160 1.00 38.97 227 GLU A O 1
ATOM 1774 N N . LEU A 1 228 ? 8.489 19.718 -35.208 1.00 37.12 228 LEU A N 1
ATOM 1775 C CA . LEU A 1 228 ? 8.845 19.160 -33.909 1.00 37.12 228 LEU A CA 1
ATOM 1776 C C . LEU A 1 228 ? 7.631 18.432 -33.302 1.00 37.12 228 LEU A C 1
ATOM 1778 O O . LEU A 1 228 ? 6.594 19.080 -33.132 1.00 37.12 228 LEU A O 1
ATOM 1782 N N . PRO A 1 229 ? 7.727 17.135 -32.949 1.00 41.47 229 PRO A N 1
ATOM 1783 C CA . PRO A 1 229 ? 6.625 16.449 -32.298 1.00 41.47 229 PRO A CA 1
ATOM 1784 C C . PRO A 1 229 ? 6.313 17.171 -30.989 1.00 41.47 229 PRO A C 1
ATOM 1786 O O . PRO A 1 229 ? 7.160 17.324 -30.105 1.00 41.47 229 PRO A O 1
ATOM 1789 N N . THR A 1 230 ? 5.082 17.665 -30.893 1.00 38.75 230 THR A N 1
ATOM 1790 C CA . THR A 1 230 ? 4.505 18.182 -29.660 1.00 38.75 230 THR A CA 1
ATOM 1791 C C . THR A 1 230 ? 4.604 17.091 -28.608 1.00 38.75 230 THR A C 1
ATOM 1793 O O . THR A 1 230 ? 3.914 16.078 -28.705 1.00 38.75 230 THR A O 1
ATOM 1796 N N . VAL A 1 231 ? 5.492 17.300 -27.633 1.00 38.19 231 VAL A N 1
ATOM 1797 C CA . VAL A 1 231 ? 5.643 16.466 -26.440 1.00 38.19 231 VAL A CA 1
ATOM 1798 C C . VAL A 1 231 ? 4.243 16.222 -25.870 1.00 38.19 231 VAL A C 1
ATOM 1800 O O . VAL A 1 231 ? 3.606 17.200 -25.467 1.00 38.19 231 VAL A O 1
ATOM 1803 N N . PRO A 1 232 ? 3.730 14.976 -25.866 1.00 43.41 232 PRO A N 1
ATOM 1804 C CA . PRO A 1 232 ? 2.433 14.701 -25.278 1.00 43.41 232 PRO A CA 1
ATOM 1805 C C . PRO A 1 232 ? 2.477 15.133 -23.815 1.00 43.41 232 PRO A C 1
ATOM 1807 O O . PRO A 1 232 ? 3.387 14.768 -23.062 1.00 43.41 232 PRO A O 1
ATOM 1810 N N . ASP A 1 233 ? 1.521 15.985 -23.444 1.00 42.44 233 ASP A N 1
ATOM 1811 C CA . ASP A 1 233 ? 1.343 16.480 -22.087 1.00 42.44 233 ASP A CA 1
ATOM 1812 C C . ASP A 1 233 ? 1.404 15.303 -21.120 1.00 42.44 233 ASP A C 1
ATOM 1814 O O . ASP A 1 233 ? 0.565 14.407 -21.172 1.00 42.44 233 ASP A O 1
ATOM 1818 N N . ARG A 1 234 ? 2.412 15.316 -20.239 1.00 41.28 234 ARG A N 1
ATOM 1819 C CA . ARG A 1 234 ? 2.628 14.322 -19.183 1.00 41.28 234 ARG A CA 1
ATOM 1820 C C . ARG A 1 234 ? 1.286 13.996 -18.504 1.00 41.28 234 ARG A C 1
ATOM 1822 O O . ARG A 1 234 ? 0.818 14.819 -17.704 1.00 41.28 234 ARG A O 1
ATOM 1829 N N . PRO A 1 235 ? 0.683 12.815 -18.733 1.00 41.75 235 PRO A N 1
ATOM 1830 C CA . PRO A 1 235 ? -0.514 12.447 -18.008 1.00 41.75 235 PRO A CA 1
ATOM 1831 C C . PRO A 1 235 ? -0.132 12.226 -16.545 1.00 41.75 235 PRO A C 1
ATOM 1833 O O . PRO A 1 235 ? 0.950 11.740 -16.208 1.00 41.75 235 PRO A O 1
ATOM 1836 N N . LYS A 1 236 ? -0.996 12.681 -15.640 1.00 37.50 236 LYS A N 1
ATOM 1837 C CA . LYS A 1 236 ? -0.784 12.577 -14.196 1.00 37.50 236 LYS A CA 1
ATOM 1838 C C . LYS A 1 236 ? -0.802 11.105 -13.794 1.00 37.50 236 LYS A C 1
ATOM 1840 O O . LYS A 1 236 ? -1.865 10.527 -13.604 1.00 37.50 236 LYS A O 1
ATOM 1845 N N . PHE A 1 237 ? 0.382 10.532 -13.615 1.00 37.72 237 PHE A N 1
ATOM 1846 C CA . PHE A 1 237 ? 0.565 9.231 -12.989 1.00 37.72 237 PHE A CA 1
ATOM 1847 C C . PHE A 1 237 ? 0.064 9.282 -11.553 1.00 37.72 237 PHE A C 1
ATOM 1849 O O . PHE A 1 237 ? 0.741 9.817 -10.677 1.00 37.72 237 PHE A O 1
ATOM 1856 N N . MET A 1 238 ? -1.086 8.676 -11.318 1.00 40.09 238 MET A N 1
ATOM 1857 C CA . MET A 1 238 ? -1.269 7.754 -10.209 1.00 40.09 238 MET A CA 1
ATOM 1858 C C . MET A 1 238 ? -2.260 6.716 -10.725 1.00 40.09 238 MET A C 1
ATOM 1860 O O . MET A 1 238 ? -3.412 7.076 -10.964 1.00 40.09 238 MET A O 1
ATOM 1864 N N . ASN A 1 239 ? -1.846 5.448 -10.869 1.00 47.72 239 ASN A N 1
ATOM 1865 C CA . ASN A 1 239 ? -2.811 4.346 -10.892 1.00 47.72 239 ASN A CA 1
ATOM 1866 C C . ASN A 1 239 ? -3.816 4.628 -9.778 1.00 47.72 239 ASN A C 1
ATOM 1868 O O . ASN A 1 239 ? -3.409 5.004 -8.669 1.00 47.72 239 ASN A O 1
ATOM 1872 N N . ASN A 1 240 ? -5.104 4.511 -10.090 1.00 49.53 240 ASN A N 1
ATOM 1873 C CA . ASN A 1 240 ? -6.196 4.790 -9.171 1.00 49.53 240 ASN A CA 1
ATOM 1874 C C . ASN A 1 240 ? -6.208 3.701 -8.086 1.00 49.53 240 ASN A C 1
ATOM 1876 O O . ASN A 1 240 ? -7.101 2.862 -8.001 1.00 49.53 240 ASN A O 1
ATOM 1880 N N . TYR A 1 241 ? -5.198 3.702 -7.209 1.00 58.19 241 TYR A N 1
ATOM 1881 C CA . TYR A 1 241 ? -5.345 3.116 -5.899 1.00 58.19 241 TYR A CA 1
ATOM 1882 C C . TYR A 1 241 ? -6.587 3.775 -5.347 1.00 58.19 241 TYR A C 1
ATOM 1884 O O . TYR A 1 241 ? -6.667 5.002 -5.242 1.00 58.19 241 TYR A O 1
ATOM 1892 N N . ASN A 1 242 ? -7.557 2.939 -5.021 1.00 69.56 242 ASN A N 1
ATOM 1893 C CA . ASN A 1 242 ? -8.824 3.303 -4.425 1.00 69.56 242 ASN A CA 1
ATOM 1894 C C . ASN A 1 242 ? -8.616 3.873 -3.010 1.00 69.56 242 ASN A C 1
ATOM 1896 O O . ASN A 1 242 ? -9.363 3.565 -2.099 1.00 69.56 242 ASN A O 1
ATOM 1900 N N . PHE A 1 243 ? -7.586 4.690 -2.784 1.00 73.06 243 PHE A N 1
ATOM 1901 C CA . PHE A 1 243 ? -7.193 5.295 -1.526 1.00 73.06 243 PHE A CA 1
ATOM 1902 C C . PHE A 1 243 ? -8.360 6.051 -0.911 1.00 73.06 243 PHE A C 1
ATOM 1904 O O . PHE A 1 243 ? -8.667 5.855 0.261 1.00 73.06 243 PHE A O 1
ATOM 1911 N N . LEU A 1 244 ? -9.063 6.862 -1.710 1.00 74.31 244 LEU A N 1
ATOM 1912 C CA . LEU A 1 244 ? -10.250 7.571 -1.244 1.00 74.31 244 LEU A CA 1
ATOM 1913 C C . LEU A 1 244 ? -11.359 6.592 -0.834 1.00 74.31 244 LEU A C 1
ATOM 1915 O O . LEU A 1 244 ? -11.954 6.745 0.231 1.00 74.31 244 LEU A O 1
ATOM 1919 N N . THR A 1 245 ? -11.593 5.560 -1.641 1.00 79.38 245 THR A N 1
ATOM 1920 C CA . THR A 1 245 ? -12.594 4.520 -1.381 1.00 79.38 245 THR A CA 1
ATOM 1921 C C . THR A 1 245 ? -12.253 3.716 -0.122 1.00 79.38 245 THR A C 1
ATOM 1923 O O . THR A 1 245 ? -13.101 3.554 0.748 1.00 79.38 245 THR A O 1
ATOM 1926 N N . LEU A 1 246 ? -11.002 3.283 0.043 1.00 77.50 246 LEU A N 1
ATOM 1927 C CA . LEU A 1 246 ? -10.484 2.559 1.207 1.00 77.50 246 LEU A CA 1
ATOM 1928 C C . LEU A 1 246 ? -10.512 3.430 2.468 1.00 77.50 246 LEU A C 1
ATOM 1930 O O . LEU A 1 246 ? -10.876 2.953 3.545 1.00 77.50 246 LEU A O 1
ATOM 1934 N N . SER A 1 247 ? -10.205 4.722 2.342 1.00 81.81 247 SER A N 1
ATOM 1935 C CA . SER A 1 247 ? -10.365 5.710 3.414 1.00 81.81 247 SER A CA 1
ATOM 1936 C C . SER A 1 247 ? -11.823 5.798 3.865 1.00 81.81 247 SER A C 1
ATOM 1938 O O . SER A 1 247 ? -12.123 5.705 5.055 1.00 81.81 247 SER A O 1
ATOM 1940 N N . LEU A 1 248 ? -12.756 5.910 2.915 1.00 85.25 248 LEU A N 1
ATOM 1941 C CA . LEU A 1 248 ? -14.180 6.037 3.210 1.00 85.25 248 LEU A CA 1
ATOM 1942 C C . LEU A 1 248 ? -14.749 4.745 3.807 1.00 85.25 248 LEU A C 1
ATOM 1944 O O . LEU A 1 248 ? -15.445 4.798 4.820 1.00 85.25 248 LEU A O 1
ATOM 1948 N N . ILE A 1 249 ? -14.404 3.583 3.246 1.00 85.06 249 ILE A N 1
ATOM 1949 C CA . ILE A 1 249 ? -14.816 2.274 3.768 1.00 85.06 249 ILE A CA 1
ATOM 1950 C C . ILE A 1 249 ? -14.266 2.068 5.180 1.00 85.06 249 ILE A C 1
ATOM 1952 O O . ILE A 1 249 ? -15.027 1.729 6.085 1.00 85.06 249 ILE A O 1
ATOM 1956 N N . SER A 1 250 ? -12.971 2.302 5.406 1.00 83.69 250 SER A N 1
ATOM 1957 C CA . SER A 1 250 ? -12.366 2.127 6.733 1.00 83.69 250 SER A CA 1
ATOM 1958 C C . SER A 1 250 ? -12.973 3.078 7.772 1.00 83.69 250 SER A C 1
ATOM 1960 O O . SER A 1 250 ? -13.265 2.650 8.893 1.00 83.69 250 SER A O 1
ATOM 1962 N N . ALA A 1 251 ? -13.274 4.322 7.386 1.00 85.75 251 ALA A N 1
ATOM 1963 C CA . ALA A 1 251 ? -13.989 5.276 8.227 1.00 85.75 251 ALA A CA 1
ATOM 1964 C C . ALA A 1 251 ? -15.412 4.802 8.560 1.00 85.75 251 ALA A C 1
ATOM 1966 O O . ALA A 1 251 ? -15.809 4.841 9.725 1.00 85.75 251 ALA A O 1
ATOM 1967 N N . VAL A 1 252 ? -16.172 4.303 7.579 1.00 87.00 252 VAL A N 1
ATOM 1968 C CA . VAL A 1 252 ? -17.516 3.743 7.802 1.00 87.00 252 VAL A CA 1
ATOM 1969 C C . VAL A 1 252 ? -17.454 2.535 8.734 1.00 87.00 252 VAL A C 1
ATOM 1971 O O . VAL A 1 252 ? -18.218 2.472 9.696 1.00 87.00 252 VAL A O 1
ATOM 1974 N N . VAL A 1 253 ? -16.517 1.610 8.519 1.00 84.38 253 VAL A N 1
ATOM 1975 C CA . VAL A 1 253 ? -16.312 0.439 9.387 1.00 84.38 253 VAL A CA 1
ATOM 1976 C C . VAL A 1 253 ? -15.986 0.867 10.822 1.00 84.38 253 VAL A C 1
ATOM 1978 O O . VAL A 1 253 ? -16.539 0.311 11.775 1.00 84.38 253 VAL A O 1
ATOM 1981 N N . PHE A 1 254 ? -15.151 1.894 10.991 1.00 86.38 254 PHE A N 1
ATOM 1982 C CA . PHE A 1 254 ? -14.842 2.471 12.297 1.00 86.38 254 PHE A CA 1
ATOM 1983 C C . PHE A 1 254 ? -16.061 3.120 12.968 1.00 86.38 254 PHE A C 1
ATOM 1985 O O . PHE A 1 254 ? -16.328 2.886 14.149 1.00 86.38 254 PHE A O 1
ATOM 1992 N N . LEU A 1 255 ? -16.849 3.902 12.229 1.00 88.06 255 LEU A N 1
ATOM 1993 C CA . LEU A 1 255 ? -18.068 4.518 12.757 1.00 88.06 255 LEU A CA 1
ATOM 1994 C C . LEU A 1 255 ? -19.104 3.460 13.149 1.00 88.06 255 LEU A C 1
ATOM 1996 O O . LEU A 1 255 ? -19.681 3.537 14.235 1.00 88.06 255 LEU A O 1
ATOM 2000 N N . LEU A 1 256 ? -19.291 2.431 12.321 1.00 85.12 256 LEU A N 1
ATOM 2001 C CA . LEU A 1 256 ? -20.159 1.299 12.630 1.00 85.12 256 LEU A CA 1
ATOM 2002 C C . LEU A 1 256 ? -19.686 0.579 13.896 1.00 85.12 256 LEU A C 1
ATOM 2004 O O . LEU A 1 256 ? -20.504 0.337 14.785 1.00 85.12 256 LEU A O 1
ATOM 2008 N N . SER A 1 257 ? -18.382 0.315 14.057 1.00 84.69 257 SER A N 1
ATOM 2009 C CA . SER A 1 257 ? -17.870 -0.311 15.286 1.00 84.69 257 SER A CA 1
ATOM 2010 C C . SER A 1 257 ? -18.215 0.517 16.529 1.00 84.69 257 SER A C 1
ATOM 2012 O O . SER A 1 257 ? -18.639 -0.044 17.545 1.00 84.69 257 SER A O 1
ATOM 2014 N N . LYS A 1 258 ? -18.134 1.852 16.439 1.00 85.12 258 LYS A N 1
ATOM 2015 C CA . LYS A 1 258 ? -18.524 2.764 17.525 1.00 85.12 258 LYS A CA 1
ATOM 2016 C C . LYS A 1 258 ? -20.023 2.766 17.796 1.00 85.12 258 LYS A C 1
ATOM 2018 O O . LYS A 1 258 ? -20.412 2.718 18.963 1.00 85.12 258 LYS A O 1
ATOM 2023 N N . ILE A 1 259 ? -20.862 2.759 16.761 1.00 84.75 259 ILE A N 1
ATOM 2024 C CA . ILE A 1 259 ? -22.324 2.654 16.899 1.00 84.75 259 ILE A CA 1
ATOM 2025 C C . ILE A 1 259 ? -22.701 1.329 17.586 1.00 84.75 259 ILE A C 1
ATOM 2027 O O . ILE A 1 259 ? -23.563 1.303 18.471 1.00 84.75 259 ILE A O 1
ATOM 2031 N N . LEU A 1 260 ? -22.018 0.227 17.264 1.00 82.19 260 LEU A N 1
ATOM 2032 C CA . LEU A 1 260 ? -22.252 -1.078 17.896 1.00 82.19 260 LEU A CA 1
ATOM 2033 C C . LEU A 1 260 ? -21.846 -1.110 19.380 1.00 82.19 260 LEU A C 1
ATOM 2035 O O . LEU A 1 260 ? -22.490 -1.786 20.189 1.00 82.19 260 LEU A O 1
ATOM 2039 N N . VAL A 1 261 ? -20.809 -0.365 19.767 1.00 84.62 261 VAL A N 1
ATOM 2040 C CA . VAL A 1 261 ? -20.440 -0.196 21.182 1.00 84.62 261 VAL A CA 1
ATOM 2041 C C . VAL A 1 261 ? -21.421 0.730 21.901 1.00 84.62 261 VAL A C 1
ATOM 2043 O O . VAL A 1 261 ? -21.847 0.422 23.015 1.00 84.62 261 VAL A O 1
ATOM 2046 N N . TYR A 1 262 ? -21.833 1.829 21.265 1.00 86.62 262 TYR A N 1
ATOM 2047 C CA . TYR A 1 262 ? -22.793 2.778 21.836 1.00 86.62 262 TYR A CA 1
ATOM 2048 C C . TYR A 1 262 ? -24.175 2.149 22.052 1.00 86.62 262 TYR A C 1
ATOM 2050 O O . TYR A 1 262 ? -24.786 2.338 23.103 1.00 86.62 262 TYR A O 1
ATOM 2058 N N . SER A 1 263 ? -24.622 1.300 21.121 1.00 82.69 263 SER A N 1
ATOM 2059 C CA . SER A 1 263 ? -25.854 0.505 21.251 1.00 82.69 263 SER A CA 1
ATOM 2060 C C . SER A 1 263 ? -25.786 -0.586 22.334 1.00 82.69 263 SER A C 1
ATOM 2062 O O . SER A 1 263 ? -26.736 -1.347 22.495 1.00 82.69 263 SER A O 1
ATOM 2064 N N . LYS A 1 264 ? -24.683 -0.677 23.099 1.00 83.31 264 LYS A N 1
ATOM 206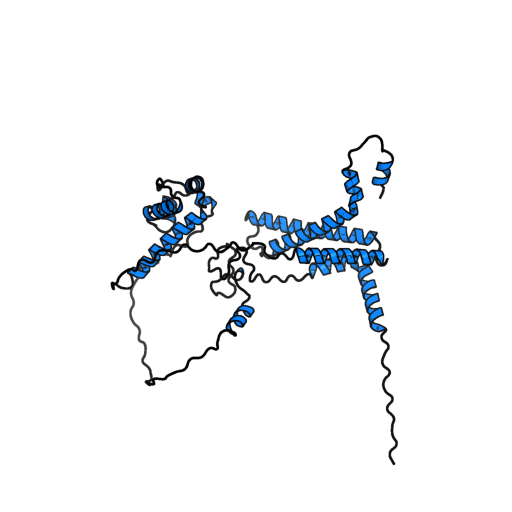5 C CA . LYS A 1 264 ? -24.417 -1.684 24.149 1.00 83.31 264 LYS A CA 1
ATOM 2066 C C . LYS A 1 264 ? -24.434 -3.134 23.651 1.00 83.31 264 LYS A C 1
ATOM 2068 O O . LYS A 1 264 ? -24.432 -4.067 24.458 1.00 83.31 264 LYS A O 1
ATOM 2073 N N . THR A 1 265 ? -24.398 -3.340 22.337 1.00 79.00 265 THR A N 1
ATOM 2074 C CA . THR A 1 265 ? -24.372 -4.672 21.725 1.00 79.00 265 THR A CA 1
ATOM 2075 C C . THR A 1 265 ? -23.029 -5.356 21.986 1.00 79.00 265 THR A C 1
ATOM 2077 O O . THR A 1 265 ? -22.981 -6.542 22.337 1.00 79.00 265 THR A O 1
ATOM 2080 N N . ILE A 1 266 ? -21.940 -4.587 21.877 1.00 81.12 266 ILE A N 1
ATOM 2081 C CA . ILE A 1 266 ? -20.559 -5.050 22.048 1.00 81.12 266 ILE A CA 1
ATOM 2082 C C . ILE A 1 266 ? -19.919 -4.360 23.256 1.00 81.12 266 ILE A C 1
ATOM 2084 O O . ILE A 1 266 ? -20.093 -3.165 23.487 1.00 81.12 266 ILE A O 1
ATOM 2088 N N . LYS A 1 267 ? -19.147 -5.119 24.044 1.00 84.44 267 LYS A N 1
ATOM 2089 C CA . LYS A 1 267 ? -18.363 -4.561 25.153 1.00 84.44 267 LYS A CA 1
ATOM 2090 C C . LYS A 1 267 ? -17.182 -3.748 24.594 1.00 84.44 267 LYS A C 1
ATOM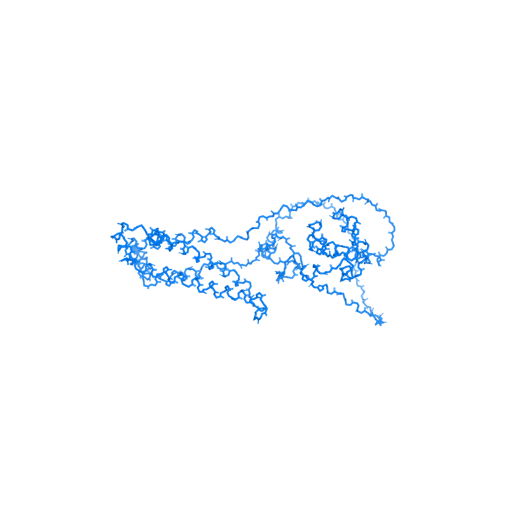 2092 O O . LYS A 1 267 ? -16.503 -4.239 23.693 1.00 84.44 267 LYS A O 1
ATOM 2097 N N . PRO A 1 268 ? -16.825 -2.593 25.182 1.00 81.81 268 PRO A N 1
ATOM 2098 C CA . PRO A 1 268 ? -15.700 -1.774 24.708 1.00 81.81 268 PRO A CA 1
ATOM 2099 C C . PRO A 1 268 ? -14.354 -2.521 24.738 1.00 81.81 268 PRO A C 1
ATOM 2101 O O . PRO A 1 268 ? -13.457 -2.241 23.951 1.00 81.81 268 PRO A O 1
ATOM 2104 N N . ILE A 1 269 ? -14.213 -3.513 25.622 1.00 83.69 269 ILE A N 1
ATOM 2105 C CA . ILE A 1 269 ? -13.032 -4.387 25.693 1.00 83.69 269 ILE A CA 1
ATOM 2106 C C . ILE A 1 269 ? -12.918 -5.268 24.438 1.00 83.69 269 ILE A C 1
ATOM 2108 O O . ILE A 1 269 ? -11.824 -5.475 23.920 1.00 83.69 269 ILE A O 1
ATOM 2112 N N . THR A 1 270 ? -14.044 -5.772 23.928 1.00 82.06 270 THR A N 1
ATOM 2113 C CA . THR A 1 270 ? -14.077 -6.604 22.719 1.00 82.06 270 THR A CA 1
ATOM 2114 C C . THR A 1 270 ? -13.748 -5.781 21.480 1.00 82.06 270 THR A C 1
ATOM 2116 O O . THR A 1 270 ? -13.009 -6.257 20.624 1.00 82.06 270 THR A O 1
ATOM 2119 N N . GLU A 1 271 ? -14.223 -4.534 21.408 1.00 83.69 271 GLU A N 1
ATOM 2120 C CA . GLU A 1 271 ? -13.853 -3.605 20.335 1.00 83.69 271 GLU A CA 1
ATOM 2121 C C . GLU A 1 271 ? -12.329 -3.403 20.295 1.00 83.69 271 GLU A C 1
ATOM 2123 O O . GLU A 1 271 ? -11.712 -3.653 19.263 1.00 83.69 271 GLU A O 1
ATOM 2128 N N . LYS A 1 272 ? -11.706 -3.068 21.438 1.00 84.31 272 LYS A N 1
ATOM 2129 C CA . LYS A 1 272 ? -10.240 -2.918 21.562 1.00 84.31 272 LYS A CA 1
ATOM 2130 C C . LYS A 1 272 ? -9.492 -4.146 21.062 1.00 84.31 272 LYS A C 1
ATOM 2132 O O . LYS A 1 272 ? -8.574 -4.045 20.256 1.00 84.31 272 LYS A O 1
ATOM 2137 N N . ARG A 1 273 ? -9.914 -5.322 21.529 1.00 85.81 273 ARG A N 1
ATOM 2138 C CA . ARG A 1 273 ? -9.297 -6.590 21.138 1.00 85.81 273 ARG A CA 1
ATOM 2139 C C . ARG A 1 273 ? -9.411 -6.839 19.634 1.00 85.81 273 ARG A C 1
ATOM 2141 O O . ARG A 1 273 ? -8.463 -7.344 19.048 1.00 85.81 273 ARG A O 1
ATOM 2148 N N . SER A 1 274 ? -10.538 -6.474 19.024 1.00 83.56 274 SER A N 1
ATOM 2149 C CA . SER A 1 274 ? -10.777 -6.668 17.588 1.00 83.56 274 SER A CA 1
ATOM 2150 C C . SER A 1 274 ? -9.830 -5.816 16.745 1.00 83.56 274 SER A C 1
ATOM 2152 O O . SER A 1 274 ? -9.176 -6.345 15.854 1.00 83.56 274 SER A O 1
ATOM 2154 N N . TRP A 1 275 ? -9.682 -4.530 17.076 1.00 86.31 275 TRP A N 1
ATOM 2155 C CA . TRP A 1 275 ? -8.762 -3.632 16.368 1.00 86.31 275 TRP A CA 1
ATOM 2156 C C . TRP A 1 275 ? -7.295 -4.036 16.531 1.00 86.31 275 TRP A C 1
ATOM 2158 O O . TRP A 1 275 ? -6.547 -3.987 15.561 1.00 86.31 275 TRP A O 1
ATOM 2168 N N . ASN A 1 276 ? -6.890 -4.508 17.714 1.00 88.62 276 ASN A N 1
ATOM 2169 C CA . ASN A 1 276 ? -5.522 -4.994 17.927 1.00 88.62 276 ASN A CA 1
ATOM 2170 C C . ASN A 1 276 ? -5.222 -6.257 17.112 1.00 88.62 276 ASN A C 1
ATOM 2172 O O . ASN A 1 276 ? -4.129 -6.390 16.569 1.00 88.62 276 ASN A O 1
ATOM 2176 N N . VAL A 1 277 ? -6.186 -7.179 17.016 1.00 87.88 277 VAL A N 1
ATOM 2177 C CA . VAL A 1 277 ? -6.052 -8.367 16.161 1.00 87.88 277 VAL A CA 1
ATOM 2178 C C . VAL A 1 277 ? -5.988 -7.958 14.692 1.00 87.88 277 VAL A C 1
ATOM 2180 O O . VAL A 1 277 ? -5.139 -8.469 13.971 1.00 87.88 277 VAL A O 1
ATOM 2183 N N . LEU A 1 278 ? -6.831 -7.014 14.260 1.00 86.75 278 LEU A N 1
ATOM 2184 C CA . LEU A 1 278 ? -6.838 -6.534 12.878 1.00 86.75 278 LEU A CA 1
ATOM 2185 C C . LEU A 1 278 ? -5.496 -5.891 12.506 1.00 86.75 278 LEU A C 1
ATOM 2187 O O . LEU A 1 278 ? -4.928 -6.245 11.479 1.00 86.75 278 LEU A O 1
ATOM 2191 N N . LEU A 1 279 ? -4.958 -5.035 13.382 1.00 89.50 279 LEU A N 1
ATOM 2192 C CA . LEU A 1 279 ? -3.645 -4.415 13.211 1.00 89.50 279 LEU A CA 1
ATOM 2193 C C . LEU A 1 279 ? -2.526 -5.463 13.105 1.00 89.50 279 LEU A C 1
ATOM 2195 O O . LEU A 1 279 ? -1.663 -5.358 12.237 1.00 89.50 279 LEU A O 1
ATOM 2199 N N . LEU A 1 280 ? -2.545 -6.481 13.972 1.00 91.56 280 LEU A N 1
ATOM 2200 C CA . LEU A 1 280 ? -1.551 -7.554 13.969 1.00 91.56 280 LEU A CA 1
ATOM 2201 C C . LEU A 1 280 ? -1.601 -8.374 12.674 1.00 91.56 280 LEU A C 1
ATOM 2203 O O . LEU A 1 280 ? -0.558 -8.676 12.100 1.00 91.56 280 LEU A O 1
ATOM 2207 N N . VAL A 1 281 ? -2.803 -8.729 12.210 1.00 88.88 281 VAL A N 1
ATOM 2208 C CA . VAL A 1 281 ? -2.985 -9.510 10.977 1.00 88.88 281 VAL A CA 1
ATOM 2209 C C . VAL A 1 281 ? -2.561 -8.692 9.757 1.00 88.88 281 VAL A C 1
ATOM 2211 O O . VAL A 1 281 ? -1.795 -9.202 8.941 1.00 88.88 281 VAL A O 1
ATOM 2214 N N . SER A 1 282 ? -2.982 -7.424 9.647 1.00 90.69 282 SER A N 1
ATOM 2215 C CA . SER A 1 282 ? -2.571 -6.564 8.529 1.00 90.69 282 SER A CA 1
ATOM 2216 C C . SER A 1 282 ? -1.057 -6.357 8.497 1.00 90.69 282 SER A C 1
ATOM 2218 O O . SER A 1 282 ? -0.456 -6.410 7.427 1.00 90.69 282 SER A O 1
ATOM 2220 N N . PHE A 1 283 ? -0.433 -6.197 9.669 1.00 94.94 283 PHE A N 1
ATOM 2221 C CA . PHE A 1 283 ? 1.020 -6.115 9.794 1.00 94.94 283 PHE A CA 1
ATOM 2222 C C . PHE A 1 283 ? 1.705 -7.409 9.354 1.00 94.94 283 PHE A C 1
ATOM 2224 O O . PHE A 1 283 ? 2.661 -7.351 8.591 1.00 94.94 283 PHE A O 1
ATOM 2231 N N . ALA A 1 284 ? 1.218 -8.574 9.789 1.00 94.31 284 ALA A N 1
ATOM 2232 C CA . ALA A 1 284 ? 1.817 -9.855 9.425 1.00 94.31 284 ALA A CA 1
ATOM 2233 C C . ALA A 1 284 ? 1.759 -10.108 7.910 1.00 94.31 284 ALA A C 1
ATOM 2235 O O . ALA A 1 284 ? 2.770 -10.480 7.318 1.00 94.31 284 ALA A O 1
ATOM 2236 N N . VAL A 1 285 ? 0.606 -9.856 7.274 1.00 91.25 285 VAL A N 1
ATOM 2237 C CA . VAL A 1 285 ? 0.450 -9.993 5.815 1.00 91.25 285 VAL A CA 1
ATOM 2238 C C . VAL A 1 285 ? 1.378 -9.023 5.083 1.00 91.25 285 VAL A C 1
ATOM 2240 O O . VAL A 1 285 ? 2.149 -9.455 4.225 1.00 91.25 285 VAL A O 1
ATOM 2243 N N . SER A 1 286 ? 1.370 -7.737 5.452 1.00 93.94 286 SER A N 1
ATOM 2244 C CA . SER A 1 286 ? 2.247 -6.717 4.857 1.00 93.94 286 SER A CA 1
ATOM 2245 C C . SER A 1 286 ? 3.739 -7.037 5.047 1.00 93.94 286 SER A C 1
ATOM 2247 O O . SER A 1 286 ? 4.503 -6.964 4.088 1.00 93.94 286 SER A O 1
ATOM 2249 N N . ALA A 1 287 ? 4.167 -7.470 6.236 1.00 95.00 287 ALA A N 1
ATOM 2250 C CA . ALA A 1 287 ? 5.565 -7.790 6.523 1.00 95.00 287 ALA A CA 1
ATOM 2251 C C . ALA A 1 287 ? 6.062 -9.021 5.751 1.00 95.00 287 ALA A C 1
ATOM 2253 O O . ALA A 1 287 ? 7.153 -8.984 5.187 1.00 95.00 287 ALA A O 1
ATOM 2254 N N . ILE A 1 288 ? 5.265 -10.096 5.690 1.00 92.06 288 ILE A N 1
ATOM 2255 C CA . ILE A 1 288 ? 5.623 -11.312 4.943 1.00 92.06 288 ILE A CA 1
ATOM 2256 C C . ILE A 1 288 ? 5.705 -10.998 3.448 1.00 92.06 288 ILE A C 1
ATOM 2258 O O . ILE A 1 288 ? 6.705 -11.307 2.808 1.00 92.06 288 ILE A O 1
ATOM 2262 N N . THR A 1 289 ? 4.677 -10.351 2.895 1.00 90.56 289 THR A N 1
ATOM 2263 C CA . THR A 1 289 ? 4.655 -9.966 1.474 1.00 90.56 289 THR A CA 1
ATOM 2264 C C . THR A 1 289 ? 5.774 -8.985 1.125 1.00 90.56 289 THR A C 1
ATOM 2266 O O . THR A 1 289 ? 6.425 -9.158 0.102 1.00 90.56 289 THR A O 1
ATOM 2269 N N . GLY A 1 290 ? 6.073 -8.013 1.991 1.00 90.94 290 GLY A N 1
ATOM 2270 C CA . GLY A 1 290 ? 7.174 -7.068 1.801 1.00 90.94 290 GLY A CA 1
ATOM 2271 C C . GLY A 1 290 ? 8.547 -7.740 1.839 1.00 90.94 290 GLY A C 1
ATOM 2272 O O . GLY A 1 290 ? 9.413 -7.406 1.035 1.00 90.94 290 GLY A O 1
ATOM 2273 N N . LEU A 1 291 ? 8.736 -8.734 2.714 1.00 90.00 291 LEU A N 1
ATOM 2274 C CA . LEU A 1 291 ? 9.957 -9.539 2.743 1.00 90.00 291 LEU A CA 1
ATOM 2275 C C . LEU A 1 291 ? 10.111 -10.360 1.454 1.00 90.00 291 LEU A C 1
ATOM 2277 O O . LEU A 1 291 ? 11.192 -10.377 0.875 1.00 90.00 291 LEU A O 1
ATOM 2281 N N . LEU A 1 292 ? 9.029 -10.988 0.980 1.00 86.12 292 LEU A N 1
ATOM 2282 C CA . LEU A 1 292 ? 9.023 -11.745 -0.276 1.00 86.12 292 LEU A CA 1
ATOM 2283 C C . LEU A 1 292 ? 9.355 -10.856 -1.483 1.00 86.12 292 LEU A C 1
ATOM 2285 O O . LEU A 1 292 ? 10.165 -11.248 -2.318 1.00 86.12 292 LEU A O 1
ATOM 2289 N N . LEU A 1 293 ? 8.790 -9.646 -1.545 1.00 84.62 293 LEU A N 1
ATOM 2290 C CA . LEU A 1 293 ? 9.107 -8.659 -2.585 1.00 84.62 293 LEU A CA 1
ATOM 2291 C C . LEU A 1 293 ? 10.557 -8.163 -2.489 1.00 84.62 293 LEU A C 1
ATOM 2293 O O . LEU A 1 293 ? 11.206 -7.958 -3.509 1.00 84.62 293 LEU A O 1
ATOM 2297 N N . GLY A 1 294 ? 11.085 -7.995 -1.274 1.00 83.94 294 GLY A N 1
ATOM 2298 C CA . GLY A 1 294 ? 12.494 -7.669 -1.060 1.00 83.94 294 GLY A CA 1
ATOM 2299 C C . GLY A 1 294 ? 13.421 -8.767 -1.579 1.00 83.94 294 GLY A C 1
ATOM 2300 O O . GLY A 1 294 ? 14.380 -8.472 -2.279 1.00 83.94 294 GLY A O 1
ATOM 2301 N N . MET A 1 295 ? 13.089 -10.033 -1.313 1.00 81.12 295 MET A N 1
ATOM 2302 C CA . MET A 1 295 ? 13.851 -11.185 -1.810 1.00 81.12 295 MET A CA 1
ATOM 2303 C C . MET A 1 295 ? 13.738 -11.377 -3.328 1.00 81.12 295 MET A C 1
ATOM 2305 O O . MET A 1 295 ? 14.669 -11.901 -3.933 1.00 81.12 295 MET A O 1
ATOM 2309 N N . GLN A 1 296 ? 12.632 -10.952 -3.952 1.00 77.50 296 GLN A N 1
ATOM 2310 C CA . GLN A 1 296 ? 12.484 -10.961 -5.413 1.00 77.50 296 GLN A CA 1
ATOM 2311 C C . GLN A 1 296 ? 13.510 -10.050 -6.098 1.00 77.50 296 GLN A C 1
ATOM 2313 O O . GLN A 1 296 ? 13.920 -10.335 -7.214 1.00 77.50 296 GLN A O 1
ATOM 2318 N N . ARG A 1 297 ? 13.941 -8.968 -5.439 1.00 71.88 297 ARG A N 1
ATOM 2319 C CA . ARG A 1 297 ? 14.904 -8.018 -6.009 1.00 71.88 297 ARG A CA 1
ATOM 2320 C C . ARG A 1 297 ? 16.299 -8.611 -6.220 1.00 71.88 297 ARG A C 1
ATOM 2322 O O . ARG A 1 297 ? 17.012 -8.134 -7.094 1.00 71.88 297 ARG A O 1
ATOM 2329 N N . ASP A 1 298 ? 16.678 -9.602 -5.418 1.00 71.50 298 ASP A N 1
ATOM 2330 C CA . ASP A 1 298 ? 18.038 -10.148 -5.401 1.00 71.50 298 ASP A CA 1
ATOM 2331 C C . ASP A 1 298 ? 18.179 -11.430 -6.249 1.00 71.50 298 ASP A C 1
ATOM 2333 O O . ASP A 1 298 ? 19.220 -12.075 -6.196 1.00 71.50 298 ASP A O 1
ATOM 2337 N N . ASP A 1 299 ? 17.142 -11.843 -6.994 1.00 65.19 299 ASP A N 1
ATOM 2338 C CA . ASP A 1 299 ? 17.084 -13.063 -7.831 1.00 65.19 299 ASP A CA 1
ATOM 2339 C C . ASP A 1 299 ? 17.385 -14.397 -7.103 1.00 65.19 299 ASP A C 1
ATOM 2341 O O . ASP A 1 299 ? 17.361 -15.471 -7.703 1.00 65.19 299 ASP A O 1
ATOM 2345 N N . VAL A 1 300 ? 17.614 -14.373 -5.782 1.00 63.59 300 VAL A N 1
ATOM 2346 C CA . VAL A 1 300 ? 18.056 -15.542 -4.998 1.00 63.59 300 VAL A CA 1
ATOM 2347 C C . VAL A 1 300 ? 16.965 -16.609 -4.850 1.00 63.59 300 VAL A C 1
ATOM 2349 O O . VAL A 1 300 ? 17.296 -17.761 -4.563 1.00 63.59 300 VAL A O 1
ATOM 2352 N N . LEU A 1 301 ? 15.671 -16.283 -5.017 1.00 55.50 301 LEU A N 1
ATOM 2353 C CA . LEU A 1 301 ? 14.632 -17.271 -4.699 1.00 55.50 301 LEU A CA 1
ATOM 2354 C C . LEU A 1 301 ? 13.364 -17.326 -5.564 1.00 55.50 301 LEU A C 1
ATOM 2356 O O . LEU A 1 301 ? 12.739 -18.386 -5.544 1.00 55.50 301 LEU A O 1
ATOM 2360 N N . ILE A 1 302 ? 12.908 -16.293 -6.293 1.00 54.84 302 ILE A N 1
ATOM 2361 C CA . ILE A 1 302 ? 11.546 -16.380 -6.871 1.00 54.84 302 ILE A CA 1
ATOM 2362 C C . ILE A 1 302 ? 11.319 -15.596 -8.180 1.00 54.84 302 ILE A C 1
ATOM 2364 O O . ILE A 1 302 ? 10.607 -14.597 -8.202 1.00 54.84 302 ILE A O 1
ATOM 2368 N N . ASN A 1 303 ? 11.759 -16.149 -9.316 1.00 54.75 303 ASN A N 1
ATOM 2369 C CA . ASN A 1 303 ? 11.408 -15.659 -10.669 1.00 54.75 303 ASN A CA 1
ATOM 2370 C C . ASN A 1 303 ? 9.981 -16.052 -11.116 1.00 54.75 303 ASN A C 1
ATOM 2372 O O . ASN A 1 303 ? 9.689 -16.149 -12.303 1.00 54.75 303 ASN A O 1
ATOM 2376 N N . LYS A 1 304 ? 9.082 -16.340 -10.166 1.00 59.88 304 LYS A N 1
ATOM 2377 C CA . LYS A 1 304 ? 7.705 -16.802 -10.427 1.00 59.88 304 LYS A CA 1
ATOM 2378 C C . LYS A 1 304 ? 6.644 -16.136 -9.549 1.00 59.88 304 LYS A C 1
ATOM 2380 O O . LYS A 1 304 ? 5.526 -16.644 -9.477 1.00 59.88 304 LYS A O 1
ATOM 2385 N N . LEU A 1 305 ? 6.956 -15.045 -8.840 1.00 63.75 305 LEU A N 1
ATOM 2386 C CA . LEU A 1 305 ? 5.916 -14.369 -8.062 1.00 63.75 305 LEU A CA 1
ATOM 2387 C C . LEU A 1 305 ? 4.969 -13.608 -9.002 1.00 63.75 305 LEU A C 1
ATOM 2389 O O . LEU A 1 305 ? 5.428 -12.734 -9.735 1.00 63.75 305 LEU A O 1
ATOM 2393 N N . PRO A 1 306 ? 3.655 -13.895 -8.982 1.00 66.12 306 PRO A N 1
ATOM 2394 C CA . PRO A 1 306 ? 2.676 -13.117 -9.728 1.00 66.12 306 PRO A CA 1
ATOM 2395 C C . PRO A 1 306 ? 2.662 -11.654 -9.263 1.00 66.12 306 PRO A C 1
ATOM 2397 O O . PRO A 1 306 ? 2.843 -11.363 -8.077 1.00 66.12 306 PRO A O 1
ATOM 2400 N N . ALA A 1 307 ? 2.350 -10.733 -10.181 1.00 64.19 307 ALA A N 1
ATOM 2401 C CA . ALA A 1 307 ? 2.217 -9.292 -9.915 1.00 64.19 307 ALA A CA 1
ATOM 2402 C C . ALA A 1 307 ? 1.265 -8.957 -8.740 1.00 64.19 307 ALA A C 1
ATOM 2404 O O . ALA A 1 307 ? 1.381 -7.903 -8.110 1.00 64.19 307 ALA A O 1
ATOM 2405 N N . ASN A 1 308 ? 0.384 -9.896 -8.387 1.00 72.81 308 ASN A N 1
ATOM 2406 C CA . ASN A 1 308 ? -0.549 -9.837 -7.265 1.00 72.81 308 ASN A CA 1
ATOM 2407 C C . ASN A 1 308 ? 0.123 -9.561 -5.909 1.00 72.81 308 ASN A C 1
ATOM 2409 O O . ASN A 1 308 ? -0.508 -8.971 -5.037 1.00 72.81 308 ASN A O 1
ATOM 2413 N N . PHE A 1 309 ? 1.390 -9.944 -5.705 1.00 79.50 309 PHE A N 1
ATOM 2414 C CA . PHE A 1 309 ? 2.067 -9.734 -4.418 1.00 79.50 309 PHE A CA 1
ATOM 2415 C C . PHE A 1 309 ? 2.361 -8.260 -4.119 1.00 79.50 309 PHE A C 1
ATOM 2417 O O . PHE A 1 309 ? 2.234 -7.845 -2.967 1.00 79.50 309 PHE A O 1
ATOM 2424 N N . LEU A 1 310 ? 2.708 -7.461 -5.135 1.00 80.56 310 LEU A N 1
ATOM 2425 C CA . LEU A 1 310 ? 2.959 -6.026 -4.967 1.00 80.56 310 LEU A CA 1
ATOM 2426 C C . LEU A 1 310 ? 1.667 -5.282 -4.625 1.00 80.56 310 LEU A C 1
ATOM 2428 O O . LEU A 1 310 ? 1.646 -4.467 -3.703 1.00 80.56 310 LEU A O 1
ATOM 2432 N N . TRP A 1 311 ? 0.589 -5.612 -5.338 1.00 81.88 311 TRP A N 1
ATOM 2433 C CA . TRP A 1 311 ? -0.740 -5.068 -5.081 1.00 81.88 311 TRP A CA 1
ATOM 2434 C C . TRP A 1 311 ? -1.234 -5.442 -3.676 1.00 81.88 311 TRP A C 1
ATOM 2436 O O . TRP A 1 311 ? -1.571 -4.560 -2.887 1.00 81.88 311 TRP A O 1
ATOM 2446 N N . LEU A 1 312 ? -1.155 -6.731 -3.320 1.00 83.38 312 LEU A N 1
ATOM 2447 C CA . LEU A 1 312 ? -1.540 -7.246 -2.004 1.00 83.38 312 LEU A CA 1
ATOM 2448 C C . LEU A 1 312 ? -0.751 -6.564 -0.877 1.00 83.38 312 LEU A C 1
ATOM 2450 O O . LEU A 1 312 ? -1.326 -6.147 0.128 1.00 83.38 312 LEU A O 1
ATOM 2454 N N . HIS A 1 313 ? 0.566 -6.418 -1.038 1.00 89.06 313 HIS A N 1
ATOM 2455 C CA . HIS A 1 313 ? 1.403 -5.716 -0.069 1.00 89.06 313 HIS A CA 1
ATOM 2456 C C . HIS A 1 313 ? 0.965 -4.256 0.107 1.00 89.06 313 HIS A C 1
ATOM 2458 O O . HIS A 1 313 ? 0.793 -3.794 1.240 1.00 89.06 313 HIS A O 1
ATOM 2464 N N . ALA A 1 314 ? 0.783 -3.529 -1.000 1.00 87.12 314 ALA A N 1
ATOM 2465 C CA . ALA A 1 314 ? 0.413 -2.119 -0.979 1.00 87.12 314 ALA A CA 1
ATOM 2466 C C . ALA A 1 314 ? -0.946 -1.900 -0.298 1.00 87.12 314 ALA A C 1
ATOM 2468 O O . ALA A 1 314 ? -1.061 -1.054 0.592 1.00 87.12 314 ALA A O 1
ATOM 2469 N N . GLU A 1 315 ? -1.956 -2.701 -0.635 1.00 84.88 315 GLU A N 1
ATOM 2470 C CA . GLU A 1 315 ? -3.305 -2.543 -0.093 1.00 84.88 315 GLU A CA 1
ATOM 2471 C C . GLU A 1 315 ? -3.369 -2.834 1.414 1.00 84.88 315 GLU A C 1
ATOM 2473 O O . GLU A 1 315 ? -3.880 -2.019 2.193 1.00 84.88 315 GLU A O 1
ATOM 2478 N N . PHE A 1 316 ? -2.761 -3.938 1.866 1.00 88.56 316 PHE A N 1
ATOM 2479 C CA . PHE A 1 316 ? -2.689 -4.260 3.296 1.00 88.56 316 PHE A CA 1
ATOM 2480 C C . PHE A 1 316 ? -1.879 -3.226 4.088 1.00 88.56 316 PHE A C 1
ATOM 2482 O O . PHE A 1 316 ? -2.184 -2.969 5.256 1.00 88.56 316 PHE A O 1
ATOM 2489 N N . SER A 1 317 ? -0.881 -2.595 3.464 1.00 91.44 317 SER A N 1
ATOM 2490 C CA . SER A 1 317 ? -0.086 -1.531 4.088 1.00 91.44 317 SER A CA 1
ATOM 2491 C C . SER A 1 317 ? -0.881 -0.235 4.255 1.00 91.44 317 SER A C 1
ATOM 2493 O O . SER A 1 317 ? -0.815 0.391 5.316 1.00 91.44 317 SER A O 1
ATOM 2495 N N . ILE A 1 318 ? -1.689 0.138 3.259 1.00 89.50 318 ILE A N 1
ATOM 2496 C CA . ILE A 1 318 ? -2.610 1.281 3.352 1.00 89.50 318 ILE A CA 1
ATOM 2497 C C . ILE A 1 318 ? -3.640 1.031 4.460 1.00 89.50 318 ILE A C 1
ATOM 2499 O O . ILE A 1 318 ? -3.848 1.888 5.322 1.00 89.50 318 ILE A O 1
ATOM 2503 N N . LEU A 1 319 ? -4.237 -0.164 4.497 1.00 87.69 319 LEU A N 1
ATOM 2504 C CA . LEU A 1 319 ? -5.182 -0.546 5.545 1.00 87.69 319 LEU A CA 1
ATOM 2505 C C . LEU A 1 319 ? -4.544 -0.480 6.942 1.00 87.69 319 LEU A C 1
ATOM 2507 O O . LEU A 1 319 ? -5.113 0.112 7.865 1.00 87.69 319 LEU A O 1
ATOM 2511 N N . MET A 1 320 ? -3.346 -1.047 7.095 1.00 92.06 320 MET A N 1
ATOM 2512 C CA . MET A 1 320 ? -2.583 -0.993 8.340 1.00 92.06 320 MET A CA 1
ATOM 2513 C C . MET A 1 320 ? -2.324 0.453 8.783 1.00 92.06 320 MET A C 1
ATOM 2515 O O . MET A 1 320 ? -2.465 0.756 9.970 1.00 92.06 320 MET A O 1
ATOM 2519 N N . ALA A 1 321 ? -1.991 1.353 7.852 1.00 91.81 321 ALA A N 1
ATOM 2520 C CA . ALA A 1 321 ? -1.770 2.764 8.155 1.00 91.81 321 ALA A CA 1
ATOM 2521 C C . ALA A 1 321 ? -3.033 3.426 8.733 1.00 91.81 321 ALA A C 1
ATOM 2523 O O . ALA A 1 321 ? -2.958 4.067 9.784 1.00 91.81 321 ALA A O 1
ATOM 2524 N N . TYR A 1 322 ? -4.206 3.210 8.127 1.00 90.06 322 TYR A N 1
ATOM 2525 C CA . TYR A 1 322 ? -5.475 3.734 8.651 1.00 90.06 322 TYR A CA 1
ATOM 2526 C C . TYR A 1 322 ? -5.828 3.169 10.029 1.00 90.06 322 TYR A C 1
ATOM 2528 O O . TYR A 1 322 ? -6.180 3.926 10.939 1.00 90.06 322 TYR A O 1
ATOM 2536 N N . ILE A 1 323 ? -5.678 1.854 10.226 1.00 89.94 323 ILE A N 1
ATOM 2537 C CA . ILE A 1 323 ? -5.891 1.225 11.538 1.00 89.94 323 ILE A CA 1
ATOM 2538 C C . ILE A 1 323 ? -4.945 1.838 12.579 1.00 89.94 323 ILE A C 1
ATOM 2540 O O . ILE A 1 323 ? -5.372 2.156 13.692 1.00 89.94 323 ILE A O 1
ATOM 2544 N N . GLY A 1 324 ? -3.680 2.055 12.213 1.00 91.25 324 GLY A N 1
ATOM 2545 C CA . GLY A 1 324 ? -2.678 2.707 13.052 1.00 91.25 324 GLY A CA 1
ATOM 2546 C C . GLY A 1 324 ? -3.061 4.139 13.435 1.00 91.25 324 GLY A C 1
ATOM 2547 O O . GLY A 1 324 ? -2.931 4.516 14.602 1.00 91.25 324 GLY A O 1
ATOM 2548 N N . ILE A 1 325 ? -3.606 4.919 12.497 1.00 90.06 325 ILE A N 1
ATOM 2549 C CA . ILE A 1 325 ? -4.120 6.272 12.755 1.00 90.06 325 ILE A CA 1
ATOM 2550 C C . ILE A 1 325 ? -5.258 6.224 13.785 1.00 90.06 325 ILE A C 1
ATOM 2552 O O . ILE A 1 325 ? -5.198 6.920 14.803 1.00 90.06 325 ILE A O 1
ATOM 2556 N N . TYR A 1 326 ? -6.261 5.363 13.590 1.00 87.50 326 TYR A N 1
ATOM 2557 C CA . TYR A 1 326 ? -7.373 5.229 14.541 1.00 87.50 326 TYR A CA 1
ATOM 2558 C C . TYR A 1 326 ? -6.913 4.747 15.920 1.00 87.50 326 TYR A C 1
ATOM 2560 O O . TYR A 1 326 ? -7.352 5.277 16.946 1.00 87.50 326 TYR A O 1
ATOM 2568 N N . HIS A 1 327 ? -5.987 3.788 15.961 1.00 87.62 327 HIS A N 1
ATOM 2569 C CA . HIS A 1 327 ? -5.388 3.301 17.201 1.00 87.62 327 HIS A CA 1
ATOM 2570 C C . HIS A 1 327 ? -4.618 4.419 17.927 1.00 87.62 327 HIS A C 1
ATOM 2572 O O . HIS A 1 327 ? -4.717 4.564 19.149 1.00 87.62 327 HIS A O 1
ATOM 2578 N N . THR A 1 328 ? -3.919 5.274 17.178 1.00 88.06 328 THR A N 1
ATOM 2579 C CA . THR A 1 328 ? -3.200 6.436 17.720 1.00 88.06 328 THR A CA 1
ATOM 2580 C C . THR A 1 328 ? -4.155 7.462 18.319 1.00 88.06 328 THR A C 1
ATOM 2582 O O . THR A 1 328 ? -3.958 7.883 19.460 1.00 88.06 328 THR A O 1
ATOM 2585 N N . PHE A 1 329 ? -5.233 7.818 17.611 1.00 86.62 329 PHE A N 1
ATOM 2586 C CA . PHE A 1 329 ? -6.259 8.722 18.142 1.00 86.62 329 PHE A CA 1
ATOM 2587 C C . PHE A 1 329 ? -6.914 8.173 19.410 1.00 86.62 329 PHE A C 1
ATOM 2589 O O . PHE A 1 329 ? -7.173 8.921 20.356 1.00 86.62 329 PHE A O 1
ATOM 2596 N N . TRP A 1 330 ? -7.133 6.860 19.478 1.00 84.44 330 TRP A N 1
ATOM 2597 C CA . TRP A 1 330 ? -7.713 6.235 20.661 1.00 84.44 330 TRP A CA 1
ATOM 2598 C C . TRP A 1 330 ? -6.806 6.352 21.890 1.00 84.44 330 TRP A C 1
ATOM 2600 O O . TRP A 1 330 ? -7.261 6.691 22.987 1.00 84.44 330 TRP A O 1
ATOM 2610 N N . HIS A 1 331 ? -5.511 6.121 21.704 1.00 84.69 331 HIS A N 1
ATOM 2611 C CA . HIS A 1 331 ? -4.513 6.185 22.766 1.00 84.69 331 HIS A CA 1
ATOM 2612 C C . HIS A 1 331 ? -3.845 7.564 22.875 1.00 84.69 331 HIS A C 1
ATOM 2614 O O . HIS A 1 331 ? -2.830 7.706 23.554 1.00 84.69 331 HIS A O 1
ATOM 2620 N N . TRP A 1 332 ? -4.436 8.612 22.288 1.00 87.25 332 TRP A N 1
ATOM 2621 C CA . TRP A 1 332 ? -3.835 9.947 22.231 1.00 87.25 332 TRP A CA 1
ATOM 2622 C C . TRP A 1 332 ? -3.416 10.483 23.604 1.00 87.25 332 TRP A C 1
ATOM 2624 O O . TRP A 1 332 ? -2.339 11.049 23.744 1.00 87.25 332 TRP A O 1
ATOM 2634 N N . LYS A 1 333 ? -4.217 10.256 24.656 1.00 84.88 333 LYS A N 1
ATOM 2635 C CA . LYS A 1 333 ? -3.863 10.675 26.028 1.00 84.88 333 LYS A CA 1
ATOM 2636 C C . LYS A 1 333 ? -2.614 9.969 26.559 1.00 84.88 333 LYS A C 1
ATOM 2638 O O . LYS A 1 333 ? -1.810 10.603 27.233 1.00 84.88 333 LYS A O 1
ATOM 2643 N N . TYR A 1 334 ? -2.463 8.683 26.250 1.00 83.50 334 TYR A N 1
ATOM 2644 C CA . TYR A 1 334 ? -1.294 7.891 26.620 1.00 83.50 334 TYR A CA 1
ATOM 2645 C C . TYR A 1 334 ? -0.048 8.389 25.873 1.00 83.50 334 TYR A C 1
ATOM 2647 O O . TYR A 1 334 ? 0.963 8.703 26.500 1.00 83.50 334 TYR A O 1
ATOM 2655 N N . PHE A 1 335 ? -0.143 8.591 24.557 1.00 82.94 335 PHE A N 1
ATOM 2656 C CA . PHE A 1 335 ? 0.972 9.107 23.758 1.00 82.94 335 PHE A CA 1
ATOM 2657 C C . PHE A 1 335 ? 1.354 10.547 24.126 1.00 82.94 335 PHE A C 1
ATOM 2659 O O . PHE A 1 335 ? 2.529 10.847 24.323 1.00 82.94 335 PHE A O 1
ATOM 2666 N N . ALA A 1 336 ? 0.374 11.427 24.336 1.00 84.06 336 ALA A N 1
ATOM 2667 C CA . ALA A 1 336 ? 0.615 12.793 24.796 1.00 84.06 336 ALA A CA 1
ATOM 2668 C C . ALA A 1 336 ? 1.289 12.838 26.180 1.00 84.06 336 ALA A C 1
ATOM 2670 O O . ALA A 1 336 ? 1.998 13.791 26.493 1.00 84.06 336 ALA A O 1
ATOM 2671 N N . CYS A 1 337 ? 1.078 11.821 27.016 1.00 82.62 337 CYS A N 1
ATOM 2672 C CA . CYS A 1 337 ? 1.728 11.685 28.316 1.00 82.62 337 CYS A CA 1
ATOM 2673 C C . CYS A 1 337 ? 3.196 11.249 28.187 1.00 82.62 337 CYS A C 1
ATOM 2675 O O . CYS A 1 337 ? 4.040 11.787 28.898 1.00 82.62 337 CYS A O 1
ATOM 2677 N N . LEU A 1 338 ? 3.518 10.354 27.244 1.00 81.94 338 LEU A N 1
ATOM 2678 C CA . LEU A 1 338 ? 4.901 9.957 26.939 1.00 81.94 338 LEU A CA 1
ATOM 2679 C C . LEU A 1 338 ? 5.748 11.123 26.409 1.00 81.94 338 LEU A C 1
ATOM 2681 O O . LEU A 1 338 ? 6.935 11.207 26.709 1.00 81.94 338 LEU A O 1
ATOM 2685 N N . ILE A 1 339 ? 5.135 12.026 25.641 1.00 85.38 339 ILE A N 1
ATOM 2686 C CA . ILE A 1 339 ? 5.827 13.147 24.989 1.00 85.38 339 ILE A CA 1
ATOM 2687 C C . ILE A 1 339 ? 6.002 14.347 25.941 1.00 85.38 339 ILE A C 1
ATOM 2689 O O . ILE A 1 339 ? 6.850 15.209 25.709 1.00 85.38 339 ILE A O 1
ATOM 2693 N N . LYS A 1 340 ? 5.241 14.428 27.044 1.00 82.88 340 LYS A N 1
ATOM 2694 C CA . LYS A 1 340 ? 5.368 15.540 27.997 1.00 82.88 340 LYS A CA 1
ATOM 2695 C C . LYS A 1 340 ? 6.713 15.472 28.737 1.00 82.88 340 LYS A C 1
ATOM 2697 O O . LYS A 1 340 ? 6.958 14.504 29.460 1.00 82.88 340 LYS A O 1
ATOM 2702 N N . PRO A 1 341 ? 7.566 16.511 28.647 1.00 66.56 341 PRO A N 1
ATOM 2703 C CA . PRO A 1 341 ? 8.812 16.547 29.400 1.00 66.56 341 PRO A CA 1
ATOM 2704 C C . PRO A 1 341 ? 8.518 16.493 30.906 1.00 66.56 341 PRO A C 1
ATOM 2706 O O . PRO A 1 341 ? 7.647 17.207 31.412 1.00 66.56 341 PRO A O 1
ATOM 2709 N N . LYS A 1 342 ? 9.241 15.627 31.632 1.00 61.66 342 LYS A N 1
ATOM 2710 C CA . LYS A 1 342 ? 9.107 15.441 33.087 1.00 61.66 342 LYS A CA 1
ATOM 2711 C C . LYS A 1 342 ? 9.450 16.738 33.825 1.00 61.66 342 LYS A C 1
ATOM 2713 O O . LYS A 1 342 ? 10.598 16.962 34.200 1.00 61.66 342 LYS A O 1
ATOM 2718 N N . ASN A 1 343 ? 8.455 17.578 34.089 1.00 62.59 343 ASN A N 1
ATOM 2719 C CA . ASN A 1 343 ? 8.630 18.710 34.989 1.00 62.59 343 ASN A CA 1
ATOM 2720 C C . ASN A 1 343 ? 8.444 18.236 36.445 1.00 62.59 343 ASN A C 1
ATOM 2722 O O . ASN A 1 343 ? 7.383 17.722 36.808 1.00 62.59 343 ASN A O 1
ATOM 2726 N N . LYS A 1 344 ? 9.486 18.385 37.278 1.00 54.03 344 LYS A N 1
ATOM 2727 C CA . LYS A 1 344 ? 9.639 17.785 38.627 1.00 54.03 344 LYS A CA 1
ATOM 2728 C C . LYS A 1 344 ? 8.538 18.130 39.650 1.00 54.03 344 LYS A C 1
ATOM 2730 O O . LYS A 1 344 ? 8.529 17.549 40.730 1.00 54.03 344 LYS A O 1
ATOM 2735 N N . ARG A 1 345 ? 7.612 19.050 39.356 1.00 55.38 345 ARG A N 1
ATOM 2736 C CA . ARG A 1 345 ? 6.571 19.495 40.305 1.00 55.38 345 ARG A CA 1
ATOM 2737 C C . ARG A 1 345 ? 5.269 18.683 40.302 1.00 55.38 345 ARG A C 1
ATOM 2739 O O . ARG A 1 345 ? 4.502 18.827 41.245 1.00 55.38 345 ARG A O 1
ATOM 2746 N N . ASN A 1 346 ? 5.029 17.793 39.333 1.00 54.81 346 ASN A N 1
ATOM 2747 C CA . ASN A 1 346 ? 3.718 17.136 39.167 1.00 54.81 346 ASN A CA 1
ATOM 2748 C C . ASN A 1 346 ? 3.744 15.602 39.327 1.00 54.81 346 ASN A C 1
ATOM 2750 O O . ASN A 1 346 ? 3.088 14.882 38.577 1.00 54.81 346 ASN A O 1
ATOM 2754 N N . ASN A 1 347 ? 4.443 15.083 40.343 1.00 55.78 347 ASN A N 1
ATOM 2755 C CA . ASN A 1 347 ? 4.487 13.637 40.627 1.00 55.78 347 ASN A CA 1
ATOM 2756 C C . ASN A 1 347 ? 3.108 13.008 40.915 1.00 55.78 347 ASN A C 1
ATOM 2758 O O . ASN A 1 347 ? 2.943 11.807 40.744 1.00 55.78 347 ASN A O 1
ATOM 2762 N N . LYS A 1 348 ? 2.096 13.800 41.296 1.00 53.69 348 LYS A N 1
ATOM 2763 C CA . LYS A 1 348 ? 0.738 13.291 41.554 1.00 53.69 348 LYS A CA 1
ATOM 2764 C C . LYS A 1 348 ? -0.071 13.026 40.272 1.00 53.69 348 LYS A C 1
ATOM 2766 O O . LYS A 1 348 ? -0.871 12.102 40.259 1.00 53.69 348 LYS A O 1
ATOM 2771 N N . ALA A 1 349 ? 0.174 13.770 39.188 1.00 54.56 349 ALA A N 1
ATOM 2772 C CA . ALA A 1 349 ? -0.545 13.611 37.914 1.00 54.56 349 ALA A CA 1
ATOM 2773 C C . ALA A 1 349 ? 0.000 12.458 37.047 1.00 54.56 349 ALA A C 1
ATOM 2775 O O . ALA A 1 349 ? -0.715 11.912 36.211 1.00 54.56 349 ALA A O 1
ATOM 2776 N N . ASN A 1 350 ? 1.256 12.052 37.263 1.00 55.09 350 ASN A N 1
ATOM 2777 C CA . ASN A 1 350 ? 1.870 10.954 36.510 1.00 55.09 350 ASN A CA 1
ATOM 2778 C C . ASN A 1 350 ? 1.355 9.568 36.937 1.00 55.09 350 ASN A C 1
ATOM 2780 O O . ASN A 1 350 ? 1.322 8.656 36.114 1.00 55.09 350 ASN A O 1
ATOM 2784 N N . ASN A 1 351 ? 0.886 9.418 38.180 1.00 55.62 351 ASN A N 1
ATOM 2785 C CA . ASN A 1 351 ? 0.401 8.133 38.698 1.00 55.62 351 ASN A CA 1
ATOM 2786 C C . ASN A 1 351 ? -1.007 7.771 38.178 1.00 55.62 351 ASN A C 1
ATOM 2788 O O . ASN A 1 351 ? -1.350 6.593 38.086 1.00 55.62 351 ASN A O 1
ATOM 2792 N N . GLU A 1 352 ? -1.804 8.761 37.764 1.00 56.44 352 GLU A N 1
ATOM 2793 C CA . GLU A 1 352 ? -3.093 8.535 37.084 1.00 56.44 352 GLU A CA 1
ATOM 2794 C C . GLU A 1 352 ? -2.924 8.164 35.603 1.00 56.44 352 GLU A C 1
ATOM 2796 O O . GLU A 1 352 ? -3.814 7.564 35.004 1.00 56.44 352 GLU A O 1
ATOM 2801 N N . CYS A 1 353 ? -1.774 8.490 35.004 1.00 53.41 353 CYS A N 1
ATOM 2802 C CA . CYS A 1 353 ? -1.488 8.179 33.605 1.00 53.41 353 CYS A CA 1
ATOM 2803 C C . CYS A 1 353 ? -1.059 6.712 33.396 1.00 53.41 353 CYS A C 1
ATOM 2805 O O . CYS A 1 353 ? -1.202 6.178 32.301 1.00 53.41 353 CYS A O 1
ATOM 2807 N N . GLN A 1 354 ? -0.559 6.048 34.446 1.00 53.75 354 GLN A N 1
ATOM 2808 C CA . GLN A 1 354 ? -0.047 4.671 34.391 1.00 53.75 354 GLN A CA 1
ATOM 2809 C C . GLN A 1 354 ? -1.067 3.593 34.798 1.00 53.75 354 GLN A C 1
ATOM 2811 O O . GLN A 1 354 ? -0.754 2.409 34.730 1.00 53.75 354 GLN A O 1
ATOM 2816 N N . THR A 1 355 ? -2.275 3.971 35.228 1.00 48.66 355 THR A N 1
ATOM 2817 C CA . THR A 1 355 ? -3.243 3.052 35.861 1.00 48.66 355 THR A CA 1
ATOM 2818 C C . THR A 1 355 ? -4.498 2.746 35.025 1.00 48.66 355 THR A C 1
ATOM 2820 O O . THR A 1 355 ? -5.469 2.227 35.576 1.00 48.66 355 THR A O 1
ATOM 2823 N N . LYS A 1 356 ? -4.517 3.014 33.708 1.00 46.59 356 LYS A N 1
ATOM 2824 C CA . LYS A 1 356 ? -5.684 2.733 32.842 1.00 46.59 356 LYS A CA 1
ATOM 2825 C C . LYS A 1 356 ? -5.389 2.010 31.539 1.00 46.59 356 LYS A C 1
ATOM 2827 O O . LYS A 1 356 ? -4.414 2.391 30.861 1.00 46.59 356 LYS A O 1
#

Secondary structure (DSSP, 8-state):
------PPPPPPPPS-HHHHHHHHHHHHHHHHHHHHHHHHHHTS------SS--TT--SS-BTT-SSTT---SS-SSB-GGGS--HHHHHHHGGGS-----------------------------------------HHHHTT-BHHHHHHHTT---HHHHHHHHHHHH--S---TT-BHHHHHHHH---HHHHHHHHHHHHHHHHHHHHHHTS-----PPP----PPP-------------HHHHHHHHHHHHHHHHHHHHTTSS-HHHHHHHHHHHHHHHHHHHHHHHHHHHHHTTSSS-TT--THHHHHHHHHHHHHHHHHHHHHHHTHHHHHHHHS---TT-HHHHHHHS--

Foldseek 3Di:
DDDDDDDDDDDDDDPPPVVVVVVVVLVVCLVCVLVVVVVVVVPPDPPCPQACVPLQSAAFQFPPGPDPPADDPPPPRGRRNNHDDPVVVVVVVPPPDDDDDDDDDDDDDDDDDDDDDDDDDDDDDDPPPPDPLDDDDLVNLQAAFLLRLCVSLPNQPSVQLLVVLCVLQVDPPGDRRHGPNNSCVNRVDRSVVSVVSSVVSSCVVVVVVVVVVPDDDDDDDDDDDDDPPDDPDRDDDDRPPVLVVLLVVLVVVVVVLVVCVVVVSHPVVVSVVSLVVLLVVLCVLLVVLVVVVVVVVVVPDDPPDPPVSVVSNVVSVSNSVSSVVVVCVVCVLLVVLVPDPDDPPPPPVNVVSPPD

Radius of gyration: 35.56 Å; chains: 1; bounding box: 118×49×108 Å